Protein AF-A0A1I0Q3K6-F1 (afdb_monomer)

Nearest PDB structures (foldseek):
  5sv0-assembly2_J  TM=1.753E-01  e=8.551E+00  Escherichia coli DH1

Radius of gyration: 21.64 Å; Cα contacts (8 Å, |Δi|>4): 198; chains: 1; bounding box: 42×72×74 Å

Secondary structure (DSSP, 8-state):
---------THHHHHHHHHHHHHTT-----S--------HHHHHHHHHHHHHHT----TTS-HHHHHHHHHHHHHHHHT------HHHHHTTTS-HHHHHHHHHHTTSS-HHHHHHHHHHHHHHHHH-HHHHHHHHHHHHHHTT--HHHHHHHHHHHHHHHHHHHH-GGGS--GGG--TTS-TTS--HHHHHHHHHHHHHHHHHHH-TT--HHHHHHHHHHHHHHHHHHHHHHSGGGSS--

Sequence (241 aa):
MKITTHIRPPYVAYVLILLIAIASCKETIETTNVNTFDHEAFNLFKQKLDQIQAIQFNEDTSPLDKQKQLLFQINNQFGTDLTFDDRVFELAGSNPDKIFEVALNNKWMSQSDIEETQLFILEAESFGFEEAINSFEQRALSQNLPLSEFNKRNAFSNIMRSLHFANPDLYPSSTTQDITSDISSTNSWWRCALAVTALTAATASMVSCATVAACIFAIALFHNATLGVAEQCGKDESKTA

Solvent-accessible surface area (backbone atoms only — not comparable to full-atom values): 14011 Å² total; per-residue (Å²): 139,84,84,81,81,79,78,74,67,70,64,61,56,55,54,49,50,50,51,49,58,61,51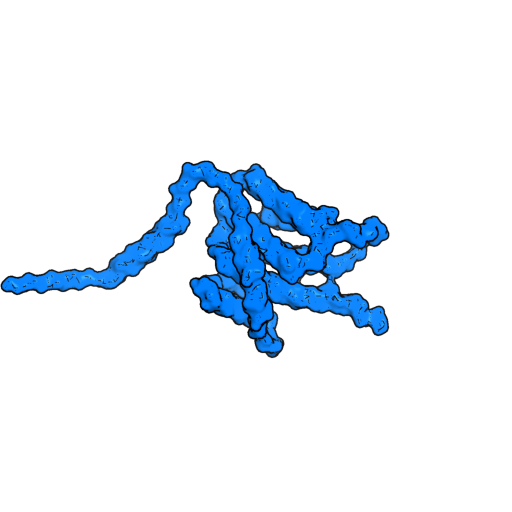,71,75,58,80,82,66,90,54,90,74,75,77,71,84,65,56,63,34,30,52,51,37,68,76,40,43,71,65,61,68,65,63,80,71,68,85,91,52,52,75,61,54,49,52,51,49,51,49,52,49,46,21,67,75,69,75,47,88,82,81,78,63,69,69,62,57,66,44,71,85,45,56,38,70,59,40,50,52,53,22,44,77,69,64,33,32,55,73,68,53,52,51,54,50,52,50,38,50,55,32,21,64,68,66,8,48,69,55,16,52,52,51,49,52,52,51,57,56,73,64,70,54,58,69,58,58,41,44,17,53,34,43,31,50,27,34,51,56,39,46,40,72,78,37,53,78,64,47,58,58,49,91,75,58,75,92,79,70,64,94,80,65,80,56,55,59,56,60,49,40,45,24,55,49,40,50,42,48,33,51,18,40,61,44,57,75,55,53,58,63,53,45,40,47,53,36,54,51,49,51,55,49,47,53,59,45,48,57,60,51,61,52,74,76,74,79,78,124

Organism: NCBI:txid1267423

Structure (mmCIF, N/CA/C/O backbone):
data_AF-A0A1I0Q3K6-F1
#
_entry.id   AF-A0A1I0Q3K6-F1
#
loop_
_atom_site.group_PDB
_atom_site.id
_atom_site.type_symbol
_atom_site.label_atom_id
_atom_site.label_alt_id
_atom_site.label_comp_id
_atom_site.label_asym_id
_atom_site.label_entity_id
_atom_site.label_seq_id
_atom_site.pdbx_PDB_ins_code
_atom_site.Cartn_x
_atom_site.Cartn_y
_atom_site.Cartn_z
_atom_site.occupancy
_atom_site.B_iso_or_equiv
_atom_site.auth_seq_id
_atom_site.auth_comp_id
_atom_site.auth_asym_id
_atom_site.auth_atom_id
_atom_site.pdbx_PDB_model_num
ATOM 1 N N . MET A 1 1 ? -21.603 -49.203 44.515 1.00 41.41 1 MET A N 1
ATOM 2 C CA . MET A 1 1 ? -21.296 -47.767 44.344 1.00 41.41 1 MET A CA 1
ATOM 3 C C . MET A 1 1 ? -20.902 -47.563 42.884 1.00 41.41 1 MET A C 1
ATOM 5 O O . MET A 1 1 ? -19.833 -48.007 42.494 1.00 41.41 1 MET A O 1
ATOM 9 N N . LYS A 1 2 ? -21.818 -47.075 42.035 1.00 40.94 2 LYS A N 1
ATOM 10 C CA . LYS A 1 2 ? -21.575 -46.873 40.594 1.00 40.94 2 LYS A CA 1
ATOM 11 C C . LYS A 1 2 ? -21.239 -45.401 40.376 1.00 40.94 2 LYS A C 1
ATOM 13 O O . LYS A 1 2 ? -22.107 -44.555 40.546 1.00 40.94 2 LYS A O 1
ATOM 18 N N . ILE A 1 3 ? -19.987 -45.115 40.039 1.00 50.28 3 ILE A N 1
ATOM 19 C CA . ILE A 1 3 ? -19.554 -43.787 39.601 1.00 50.28 3 ILE A CA 1
ATOM 20 C C . ILE A 1 3 ? -19.882 -43.711 38.109 1.00 50.28 3 ILE A C 1
ATOM 22 O O . ILE A 1 3 ? -19.223 -44.347 37.293 1.00 50.28 3 ILE A O 1
ATOM 26 N N . THR A 1 4 ? -20.949 -43.001 37.752 1.00 45.12 4 THR A N 1
ATOM 27 C CA . THR A 1 4 ? -21.267 -42.693 36.355 1.00 45.12 4 THR A CA 1
ATOM 28 C C . THR A 1 4 ? -20.429 -41.500 35.919 1.00 45.12 4 THR A C 1
ATOM 30 O O . THR A 1 4 ? -20.713 -40.360 36.281 1.00 45.12 4 THR A O 1
ATOM 33 N N . THR A 1 5 ? -19.376 -41.759 35.152 1.00 50.50 5 THR A N 1
ATOM 34 C CA . THR A 1 5 ? -18.602 -40.734 34.454 1.00 50.50 5 THR A CA 1
ATOM 35 C C . THR A 1 5 ? -19.407 -40.227 33.258 1.00 50.50 5 THR A C 1
ATOM 37 O O . THR A 1 5 ? -19.479 -40.863 32.209 1.00 50.50 5 THR A O 1
ATOM 40 N N . HIS A 1 6 ? -20.043 -39.064 33.411 1.00 50.84 6 HIS A N 1
ATOM 41 C CA . HIS A 1 6 ? -20.596 -38.320 32.281 1.00 50.84 6 HIS A CA 1
ATOM 42 C C . HIS A 1 6 ? -19.449 -37.682 31.493 1.00 50.84 6 HIS A C 1
ATOM 44 O O . HIS A 1 6 ? -18.963 -36.602 31.826 1.00 50.84 6 HIS A O 1
ATOM 50 N N . ILE A 1 7 ? -19.009 -38.374 30.444 1.00 51.25 7 ILE A N 1
ATOM 51 C CA . ILE A 1 7 ? -18.111 -37.826 29.429 1.00 51.25 7 ILE A CA 1
ATOM 52 C C . ILE A 1 7 ? -18.896 -36.738 28.689 1.00 51.25 7 ILE A C 1
ATOM 54 O O . ILE A 1 7 ? -19.821 -37.030 27.931 1.00 51.25 7 ILE A O 1
ATOM 58 N N . ARG A 1 8 ? -18.577 -35.468 28.965 1.00 54.62 8 ARG A N 1
ATOM 59 C CA . ARG A 1 8 ? -19.130 -34.334 28.215 1.00 54.62 8 ARG A CA 1
ATOM 60 C C . ARG A 1 8 ? -18.617 -34.409 26.770 1.00 54.62 8 ARG A C 1
ATOM 62 O O . ARG A 1 8 ? -17.421 -34.629 26.582 1.00 54.62 8 ARG A O 1
ATOM 69 N N . PRO A 1 9 ? -19.478 -34.234 25.755 1.00 52.53 9 PRO A N 1
ATOM 70 C CA . PRO A 1 9 ? -19.048 -34.308 24.368 1.00 52.53 9 PRO A CA 1
ATOM 71 C C . PRO A 1 9 ? -18.062 -33.165 24.045 1.00 52.53 9 PRO A C 1
ATOM 73 O O . PRO A 1 9 ? -18.314 -32.019 24.432 1.00 52.53 9 PRO A O 1
ATOM 76 N N . PRO A 1 10 ? -16.959 -33.444 23.323 1.00 54.12 10 PRO A N 1
ATOM 77 C CA . PRO A 1 10 ? -15.868 -32.489 23.082 1.00 54.12 10 PRO A CA 1
ATOM 78 C C . PRO A 1 10 ? -16.304 -31.245 22.292 1.00 54.12 10 PRO A C 1
ATOM 80 O O . PRO A 1 10 ? -15.659 -30.204 22.365 1.00 54.12 10 PRO A O 1
ATOM 83 N N . TYR A 1 11 ? -17.435 -31.313 21.588 1.00 52.28 11 TYR A N 1
ATOM 84 C CA . TYR A 1 11 ? -17.977 -30.216 20.783 1.00 52.28 11 TYR A CA 1
ATOM 85 C C . TYR A 1 11 ? -18.330 -28.968 21.604 1.00 52.28 11 TYR A C 1
ATOM 87 O O . TYR A 1 11 ? -18.217 -27.856 21.099 1.00 52.28 11 TYR A O 1
ATOM 95 N N . VAL A 1 12 ? -18.693 -29.125 22.884 1.00 54.75 12 VAL A N 1
ATOM 96 C CA . VAL A 1 12 ? -19.031 -27.981 23.751 1.00 54.75 12 VAL A CA 1
ATOM 97 C C . VAL A 1 12 ? -17.797 -27.118 24.035 1.00 54.75 12 VAL A C 1
ATOM 99 O O . VAL A 1 12 ? -17.915 -25.899 24.095 1.00 54.75 12 VAL A O 1
ATOM 102 N N . ALA A 1 13 ? -16.611 -27.726 24.146 1.00 58.25 13 ALA A N 1
ATOM 103 C CA . ALA A 1 13 ? -15.360 -26.996 24.344 1.00 58.25 13 ALA A CA 1
ATOM 104 C C . ALA A 1 13 ? -14.946 -26.226 23.080 1.00 58.25 13 ALA A C 1
ATOM 106 O O . ALA A 1 13 ? -14.563 -25.066 23.181 1.00 58.25 13 ALA A O 1
ATOM 107 N N . TYR A 1 14 ? -15.101 -26.825 21.894 1.00 58.00 14 TYR A N 1
ATOM 108 C CA . TYR A 1 14 ? -14.815 -26.146 20.625 1.00 58.00 14 TYR A CA 1
ATOM 109 C C . TYR A 1 14 ? -15.743 -24.954 20.373 1.00 58.00 14 TYR A C 1
ATOM 111 O O . TYR A 1 14 ? -15.271 -23.900 19.963 1.00 58.00 14 TYR A O 1
ATOM 119 N N . VAL A 1 15 ? -17.039 -25.079 20.678 1.00 61.66 15 VAL A N 1
ATOM 120 C CA . VAL A 1 15 ? -17.993 -23.964 20.544 1.00 61.66 15 VAL A CA 1
ATOM 121 C C . VAL A 1 15 ? -17.679 -22.838 21.536 1.00 61.66 15 VAL A C 1
ATOM 123 O O . VAL A 1 15 ? -17.763 -21.672 21.168 1.00 61.66 15 VAL A O 1
ATOM 126 N N . LEU A 1 16 ? -17.258 -23.156 22.765 1.00 56.44 16 LEU A N 1
ATOM 127 C CA . LEU A 1 16 ? -16.843 -22.150 23.751 1.00 56.44 16 LEU A CA 1
ATOM 128 C C . LEU A 1 16 ? -15.536 -21.446 23.365 1.00 56.44 16 LEU A C 1
ATOM 130 O O . LEU A 1 16 ? -15.454 -20.233 23.505 1.00 56.44 16 LEU A O 1
ATOM 134 N N . ILE A 1 17 ? -14.544 -22.171 22.840 1.00 60.38 17 ILE A N 1
ATOM 135 C CA . ILE A 1 17 ? -13.292 -21.580 22.338 1.00 60.38 17 ILE A CA 1
ATOM 136 C C . ILE A 1 17 ? -13.574 -20.688 21.125 1.00 60.38 17 ILE A C 1
ATOM 138 O O . ILE A 1 17 ? -13.041 -19.586 21.054 1.00 60.38 17 ILE A O 1
ATOM 142 N N . LEU A 1 18 ? -14.461 -21.111 20.218 1.00 54.00 18 LEU A N 1
ATOM 143 C CA . LEU A 1 18 ? -14.888 -20.302 19.077 1.00 54.00 18 LEU A CA 1
ATOM 144 C C . LEU A 1 18 ? -15.616 -19.029 19.543 1.00 54.00 18 LEU A C 1
ATOM 146 O O . LEU A 1 18 ? -15.314 -17.944 19.067 1.00 54.00 18 LEU A O 1
ATOM 150 N N . LEU A 1 19 ? -16.522 -19.130 20.522 1.00 50.84 19 LEU A N 1
ATOM 151 C CA . LEU A 1 19 ? -17.224 -17.970 21.084 1.00 50.84 19 LEU A CA 1
ATOM 152 C C . LEU A 1 19 ? -16.286 -17.015 21.836 1.00 50.84 19 LEU A C 1
ATOM 154 O O . LEU A 1 19 ? -16.464 -15.806 21.726 1.00 50.84 19 LEU A O 1
ATOM 158 N N . ILE A 1 20 ? -15.276 -17.525 22.549 1.00 58.00 20 ILE A N 1
ATOM 159 C CA . ILE A 1 20 ? -14.243 -16.703 23.202 1.00 58.00 20 ILE A CA 1
ATOM 160 C C . ILE A 1 20 ? -13.339 -16.042 22.153 1.00 58.00 20 ILE A C 1
ATOM 162 O O . ILE A 1 20 ? -13.030 -14.864 22.291 1.00 58.00 20 ILE A O 1
ATOM 166 N N . ALA A 1 21 ? -12.977 -16.742 21.074 1.00 49.09 21 ALA A N 1
ATOM 167 C CA . ALA A 1 21 ? -12.184 -16.182 19.979 1.00 49.09 21 ALA A CA 1
ATOM 168 C C . ALA A 1 21 ? -12.940 -15.077 19.216 1.00 49.09 21 ALA A C 1
ATOM 170 O O . ALA A 1 21 ? -12.351 -14.052 18.890 1.00 49.09 21 ALA A O 1
ATOM 171 N N . ILE A 1 22 ? -14.254 -15.230 19.000 1.00 47.59 22 ILE A N 1
ATOM 172 C CA . ILE A 1 22 ? -15.090 -14.201 18.356 1.00 47.59 22 ILE A CA 1
ATOM 173 C C . ILE A 1 22 ? -15.380 -13.034 19.324 1.00 47.59 22 ILE A C 1
ATOM 175 O O . ILE A 1 22 ? -15.471 -11.884 18.896 1.00 47.59 22 ILE A O 1
ATOM 179 N N . ALA A 1 23 ? -15.495 -13.295 20.634 1.00 49.00 23 ALA A N 1
ATOM 180 C CA . ALA A 1 23 ? -15.674 -12.256 21.653 1.00 49.00 23 ALA A CA 1
ATOM 181 C C . ALA A 1 23 ? -14.386 -11.462 21.940 1.00 49.00 23 ALA A C 1
ATOM 183 O O . ALA A 1 23 ? -14.468 -10.280 22.265 1.00 49.00 23 ALA A O 1
ATOM 184 N N . SER A 1 24 ? -13.206 -12.067 21.765 1.00 39.56 24 SER A N 1
ATOM 185 C CA . SER A 1 24 ? -11.909 -11.405 21.965 1.00 39.56 24 SER A CA 1
ATOM 186 C C . SER A 1 24 ? -11.536 -10.420 20.847 1.00 39.56 24 SER A C 1
ATOM 188 O O . SER A 1 24 ? -10.565 -9.688 20.998 1.00 39.56 24 SER A O 1
ATOM 190 N N . CYS A 1 25 ? -12.309 -10.355 19.757 1.00 47.59 25 CYS A N 1
ATOM 191 C CA . CYS A 1 25 ? -12.207 -9.296 18.743 1.00 47.59 25 CYS A CA 1
ATOM 192 C C . CYS A 1 25 ? -13.185 -8.133 18.985 1.00 47.59 25 CYS A C 1
ATOM 194 O O . CYS A 1 25 ? -13.316 -7.255 18.134 1.00 47.59 25 CYS A O 1
ATOM 196 N N . LYS A 1 26 ? -13.896 -8.115 20.119 1.00 42.53 26 LYS A N 1
ATOM 197 C CA . LYS A 1 26 ? -14.854 -7.060 20.459 1.00 42.53 26 LYS A CA 1
ATOM 198 C C . LYS A 1 26 ? -14.434 -6.334 21.735 1.00 42.53 26 LYS A C 1
ATOM 200 O O . LYS A 1 26 ? -15.159 -6.318 22.725 1.00 42.53 26 LYS A O 1
ATOM 205 N N . GLU A 1 27 ? -13.265 -5.703 21.711 1.00 45.38 27 GLU A N 1
ATOM 206 C CA . GLU A 1 27 ? -12.961 -4.650 22.681 1.00 45.38 27 GLU A CA 1
ATOM 207 C C . GLU A 1 27 ? -13.818 -3.417 22.364 1.00 45.38 27 GLU A C 1
ATOM 209 O O . GLU A 1 27 ? -13.424 -2.498 21.653 1.00 45.38 27 GLU A O 1
ATOM 214 N N . THR A 1 28 ? -15.040 -3.396 22.897 1.00 49.25 28 THR A N 1
ATOM 215 C CA . THR A 1 28 ? -15.732 -2.141 23.204 1.00 49.25 28 THR A CA 1
ATOM 216 C C . THR A 1 28 ? -15.070 -1.537 24.434 1.00 49.25 28 THR A C 1
ATOM 218 O O . THR A 1 28 ? -15.527 -1.737 25.558 1.00 49.25 28 THR A O 1
ATOM 221 N N . ILE A 1 29 ? -13.974 -0.816 24.216 1.00 44.06 29 ILE A N 1
ATOM 222 C CA . ILE A 1 29 ? -13.510 0.201 25.150 1.00 44.06 29 ILE A CA 1
ATOM 223 C C . ILE A 1 29 ? -13.950 1.532 24.540 1.00 44.06 29 ILE A C 1
ATOM 225 O O . ILE A 1 29 ? -13.330 2.041 23.611 1.00 44.06 29 ILE A O 1
ATOM 229 N N . GLU A 1 30 ? -15.056 2.083 25.046 1.00 44.19 30 GLU A N 1
ATOM 230 C CA . GLU A 1 30 ? -15.388 3.505 24.896 1.00 44.19 30 GLU A CA 1
ATOM 231 C C . GLU A 1 30 ? -14.421 4.334 25.758 1.00 44.19 30 GLU A C 1
ATOM 233 O O . GLU A 1 30 ? -14.795 5.036 26.693 1.00 44.19 30 GLU A O 1
ATOM 238 N N . THR A 1 31 ? -13.128 4.225 25.481 1.00 46.50 31 THR A N 1
ATOM 239 C CA . THR A 1 31 ? -12.228 5.352 25.657 1.00 46.50 31 THR A CA 1
ATOM 240 C C . THR A 1 31 ? -12.469 6.242 24.454 1.00 46.50 31 THR A C 1
ATOM 242 O O . THR A 1 31 ? -12.765 5.752 23.365 1.00 46.50 31 THR A O 1
ATOM 245 N N . THR A 1 32 ? -12.368 7.555 24.619 1.00 48.31 32 THR A N 1
ATOM 246 C CA . THR A 1 32 ? -12.079 8.462 23.509 1.00 48.31 32 THR A CA 1
ATOM 247 C C . THR A 1 32 ? -10.830 7.908 22.823 1.00 48.31 32 THR A C 1
ATOM 249 O O . THR A 1 32 ? -9.714 8.190 23.250 1.00 48.31 32 THR A O 1
ATOM 252 N N . ASN A 1 33 ? -11.012 7.003 21.858 1.00 55.03 33 ASN A N 1
ATOM 253 C CA . ASN A 1 33 ? -9.939 6.395 21.095 1.00 55.03 33 ASN A CA 1
ATOM 254 C C . ASN A 1 33 ? -9.423 7.528 20.234 1.00 55.03 33 ASN A C 1
ATOM 256 O O . ASN A 1 33 ? -9.959 7.827 19.169 1.00 55.03 33 ASN A O 1
ATOM 260 N N . VAL A 1 34 ? -8.436 8.238 20.772 1.00 76.31 34 VAL A N 1
ATOM 261 C CA . VAL A 1 34 ? -7.613 9.121 19.975 1.00 76.31 34 VAL A CA 1
ATOM 262 C C . VAL A 1 34 ? -6.891 8.176 19.039 1.00 76.31 34 VAL A C 1
ATOM 264 O O . VAL A 1 34 ? -5.958 7.487 19.438 1.00 76.31 34 VAL A O 1
ATOM 267 N N . ASN A 1 35 ? -7.421 8.064 17.828 1.00 86.00 35 ASN A N 1
ATOM 268 C CA . ASN A 1 35 ? -6.773 7.337 16.761 1.00 86.00 35 ASN A CA 1
ATOM 269 C C . ASN A 1 35 ? -5.333 7.858 16.653 1.00 86.00 35 ASN A C 1
ATOM 271 O O . ASN A 1 35 ? -5.112 9.067 16.621 1.00 86.00 35 ASN A O 1
ATOM 275 N N . THR A 1 36 ? -4.358 6.957 16.631 1.00 91.75 36 THR A N 1
ATOM 276 C CA . THR A 1 36 ? -2.945 7.290 16.438 1.00 91.75 36 THR A CA 1
ATOM 277 C C . THR A 1 36 ? -2.372 6.361 15.394 1.00 91.75 36 THR A C 1
ATOM 279 O O . THR A 1 36 ? -2.664 5.166 15.411 1.00 91.75 36 THR A O 1
ATOM 282 N N . PHE A 1 37 ? -1.550 6.898 14.498 1.00 91.69 37 PHE A N 1
ATOM 283 C CA . PHE A 1 37 ? -0.817 6.062 13.560 1.00 91.69 37 PHE A CA 1
ATOM 284 C C . PHE A 1 37 ? 0.190 5.202 14.320 1.00 91.69 37 PHE A C 1
ATOM 286 O O . PHE A 1 37 ? 0.957 5.702 15.143 1.00 91.69 37 PHE A O 1
ATOM 293 N N . ASP A 1 38 ? 0.150 3.904 14.048 1.00 89.56 38 ASP A N 1
ATOM 294 C CA . ASP A 1 38 ? 1.065 2.917 14.604 1.00 89.56 38 ASP A CA 1
ATOM 295 C C . ASP A 1 38 ? 1.907 2.352 13.466 1.00 89.56 38 ASP A C 1
ATOM 297 O O . ASP A 1 38 ? 1.383 1.729 12.541 1.00 89.56 38 ASP A O 1
ATOM 301 N N . HIS A 1 39 ? 3.215 2.584 13.541 1.00 90.44 39 HIS A N 1
ATOM 302 C CA . HIS A 1 39 ? 4.186 2.172 12.534 1.00 90.44 39 HIS A CA 1
ATOM 303 C C . HIS A 1 39 ? 4.913 0.867 12.886 1.00 90.44 39 HIS A C 1
ATOM 305 O O . HIS A 1 39 ? 5.982 0.591 12.337 1.00 90.44 39 HIS A O 1
ATOM 311 N N . GLU A 1 40 ? 4.384 0.053 13.806 1.00 88.69 40 GLU A N 1
ATOM 312 C CA . GLU A 1 40 ? 4.966 -1.249 14.147 1.00 88.69 40 GLU A CA 1
ATOM 313 C C . GLU A 1 40 ? 5.148 -2.137 12.907 1.00 88.69 40 GLU A C 1
ATOM 315 O O . GLU A 1 40 ? 6.207 -2.743 12.737 1.00 88.69 40 GLU A O 1
ATOM 320 N N . ALA A 1 41 ? 4.172 -2.161 11.993 1.00 83.69 41 ALA A N 1
ATOM 321 C CA . ALA A 1 41 ? 4.271 -2.961 10.776 1.00 83.69 41 ALA A CA 1
ATOM 322 C C . ALA A 1 41 ? 5.400 -2.498 9.846 1.00 83.69 41 ALA A C 1
ATOM 324 O O . ALA A 1 41 ? 6.175 -3.330 9.371 1.00 83.69 41 ALA A O 1
ATOM 325 N N . PHE A 1 42 ? 5.546 -1.188 9.641 1.00 87.56 42 PHE A N 1
ATOM 326 C CA . PHE A 1 42 ? 6.683 -0.614 8.921 1.00 87.56 42 PHE A CA 1
ATOM 327 C C . PHE A 1 42 ? 8.020 -0.959 9.594 1.00 87.56 42 PHE A C 1
ATOM 329 O O . PHE A 1 42 ? 8.965 -1.397 8.936 1.00 87.56 42 PHE A O 1
ATOM 336 N N . ASN A 1 43 ? 8.104 -0.814 10.918 1.00 88.69 43 ASN A N 1
ATOM 337 C CA . ASN A 1 43 ? 9.323 -1.112 11.668 1.00 88.69 43 ASN A CA 1
ATOM 338 C C . ASN A 1 43 ? 9.701 -2.595 11.588 1.00 88.69 43 ASN A C 1
ATOM 340 O O . ASN A 1 43 ? 10.878 -2.920 11.414 1.00 88.69 43 ASN A O 1
ATOM 344 N N . LEU A 1 44 ? 8.723 -3.498 11.681 1.00 84.19 44 LEU A N 1
ATOM 345 C CA . LEU A 1 44 ? 8.972 -4.927 11.548 1.00 84.19 44 LEU A CA 1
ATOM 346 C C . LEU A 1 44 ? 9.365 -5.287 10.114 1.00 84.19 44 LEU A C 1
ATOM 348 O O . LEU A 1 44 ? 10.303 -6.060 9.927 1.00 84.19 44 LEU A O 1
ATOM 352 N N . PHE A 1 45 ? 8.726 -4.688 9.107 1.00 83.06 45 PHE A N 1
ATOM 353 C CA . PHE A 1 45 ? 9.146 -4.841 7.716 1.00 83.06 45 PHE A CA 1
ATOM 354 C C . PHE A 1 45 ? 10.607 -4.428 7.523 1.00 83.06 45 PHE A C 1
ATOM 356 O O . PHE A 1 45 ? 11.398 -5.213 7.008 1.00 83.06 45 PHE A O 1
ATOM 363 N N . LYS A 1 46 ? 11.002 -3.252 8.021 1.00 87.25 46 LYS A N 1
ATOM 364 C CA . LYS A 1 46 ? 12.387 -2.771 7.958 1.00 87.25 46 LYS A CA 1
ATOM 365 C C . LYS A 1 46 ? 13.384 -3.758 8.575 1.00 87.25 46 LYS A C 1
ATOM 367 O O . LYS A 1 46 ? 14.467 -3.946 8.035 1.00 87.25 46 LYS A O 1
ATOM 372 N N . GLN A 1 47 ? 13.022 -4.421 9.675 1.00 88.75 47 GLN A N 1
ATOM 373 C CA . GLN A 1 47 ? 13.858 -5.453 10.309 1.00 88.75 47 GLN A CA 1
ATOM 374 C C . GLN A 1 47 ? 13.909 -6.775 9.527 1.00 88.75 47 GLN A C 1
ATOM 376 O O . GLN A 1 47 ? 14.825 -7.573 9.725 1.00 88.75 47 GLN A O 1
ATOM 381 N N . LYS A 1 48 ? 12.898 -7.050 8.698 1.00 82.56 48 LYS A N 1
ATOM 382 C CA . LYS A 1 48 ? 12.718 -8.317 7.975 1.00 82.56 48 LYS A CA 1
ATOM 383 C C . LYS A 1 48 ? 12.977 -8.206 6.474 1.00 82.56 48 LYS A C 1
ATOM 385 O O . LYS A 1 48 ? 12.892 -9.228 5.798 1.00 82.56 48 LYS A O 1
ATOM 390 N N . LEU A 1 49 ? 13.322 -7.020 5.970 1.00 83.06 49 LEU A N 1
ATOM 391 C CA . LEU A 1 49 ? 13.502 -6.747 4.545 1.00 83.06 49 LEU A CA 1
ATOM 392 C C . LEU A 1 49 ? 14.452 -7.752 3.881 1.00 83.06 49 LEU A C 1
ATOM 394 O O . LEU A 1 49 ? 14.070 -8.370 2.894 1.00 83.06 49 LEU A O 1
ATOM 398 N N . ASP A 1 50 ? 15.615 -8.010 4.481 1.00 83.00 50 ASP A N 1
ATOM 399 C CA . ASP A 1 50 ? 16.598 -8.962 3.943 1.00 83.00 50 ASP A CA 1
ATOM 400 C C . ASP A 1 50 ? 16.028 -10.385 3.804 1.00 83.00 50 ASP A C 1
ATOM 402 O O . ASP A 1 50 ? 16.342 -11.107 2.862 1.00 83.00 50 ASP A O 1
ATOM 406 N N . GLN A 1 51 ? 15.157 -10.799 4.732 1.00 81.44 51 GLN A N 1
ATOM 407 C CA . GLN A 1 51 ? 14.520 -12.122 4.699 1.00 81.44 51 GLN A CA 1
ATOM 408 C C . GLN A 1 51 ? 13.480 -12.203 3.581 1.00 81.44 51 GLN A C 1
ATOM 410 O O . GLN A 1 51 ? 13.364 -13.236 2.931 1.00 81.44 51 GLN A O 1
ATOM 415 N N . ILE A 1 52 ? 12.750 -11.109 3.351 1.00 74.88 52 ILE A N 1
ATOM 416 C CA . ILE A 1 52 ? 11.764 -10.992 2.273 1.00 74.88 52 ILE A CA 1
ATOM 417 C C . ILE A 1 52 ? 12.471 -10.960 0.911 1.00 74.88 52 ILE A C 1
ATOM 419 O O . ILE A 1 52 ? 12.019 -11.609 -0.024 1.00 74.88 52 ILE A O 1
ATOM 423 N N . GLN A 1 53 ? 13.601 -10.259 0.800 1.00 76.50 53 GLN A N 1
ATOM 424 C CA . GLN A 1 53 ? 14.400 -10.185 -0.429 1.00 76.50 53 GLN A CA 1
ATOM 425 C C . GLN A 1 53 ? 15.134 -11.492 -0.750 1.00 76.50 53 GLN A C 1
ATOM 427 O O . GLN A 1 53 ? 15.421 -11.770 -1.912 1.00 76.50 53 GLN A O 1
ATOM 432 N N . ALA A 1 54 ? 15.411 -12.322 0.257 1.00 79.62 54 ALA A N 1
ATOM 433 C CA . ALA A 1 54 ? 15.998 -13.644 0.064 1.00 79.62 54 ALA A CA 1
ATOM 434 C C . ALA A 1 54 ? 15.014 -14.676 -0.523 1.00 79.62 54 ALA A C 1
ATOM 436 O O . ALA A 1 54 ? 15.428 -15.791 -0.853 1.00 79.62 54 ALA A O 1
ATOM 437 N N . ILE A 1 55 ? 13.726 -14.333 -0.654 1.00 75.00 55 ILE A N 1
ATOM 438 C CA . ILE A 1 55 ? 12.722 -15.204 -1.264 1.00 75.00 55 ILE A CA 1
ATOM 439 C C . ILE A 1 55 ? 13.031 -15.358 -2.753 1.00 75.00 55 ILE A C 1
ATOM 441 O O . ILE A 1 55 ? 12.887 -14.431 -3.546 1.00 75.00 55 ILE A O 1
ATOM 445 N N . GLN A 1 56 ? 13.448 -16.564 -3.135 1.00 75.44 56 GLN A N 1
ATOM 446 C CA . GLN A 1 56 ? 13.689 -16.912 -4.528 1.00 75.44 56 GLN A CA 1
ATOM 447 C C . GLN A 1 56 ? 12.430 -17.497 -5.160 1.00 75.44 56 GLN A C 1
ATOM 449 O O . GLN A 1 56 ? 11.785 -18.386 -4.598 1.00 75.44 56 GLN A O 1
ATOM 454 N N . PHE A 1 57 ? 12.121 -17.025 -6.363 1.00 74.88 57 PHE A N 1
ATOM 455 C CA . PHE A 1 57 ? 11.058 -17.565 -7.199 1.00 74.88 57 PHE A CA 1
ATOM 456 C C . PHE A 1 57 ? 11.663 -18.361 -8.348 1.00 74.88 57 PHE A C 1
ATOM 458 O O . PHE A 1 57 ? 12.700 -17.984 -8.891 1.00 74.88 57 PHE A O 1
ATOM 465 N N . ASN A 1 58 ? 10.990 -19.432 -8.764 1.00 76.75 58 ASN A N 1
ATOM 466 C CA . ASN A 1 58 ? 11.350 -20.099 -10.010 1.00 76.75 58 ASN A CA 1
ATOM 467 C C . ASN A 1 58 ? 11.040 -19.154 -11.190 1.00 76.75 58 ASN A C 1
ATOM 469 O O . ASN A 1 58 ? 9.926 -18.627 -11.282 1.00 76.75 58 ASN A O 1
ATOM 473 N N . GLU A 1 59 ? 12.020 -18.930 -12.069 1.00 73.94 59 GLU A N 1
ATOM 474 C CA . GLU A 1 59 ? 11.920 -18.009 -13.208 1.00 73.94 59 GLU A CA 1
ATOM 475 C C . GLU A 1 59 ? 10.737 -18.339 -14.128 1.00 73.94 59 GLU A C 1
ATOM 477 O O . GLU A 1 59 ? 10.039 -17.413 -14.545 1.00 73.94 59 GLU A O 1
ATOM 482 N N . ASP A 1 60 ? 10.438 -19.630 -14.312 1.00 80.44 60 ASP A N 1
ATOM 483 C CA . ASP A 1 60 ? 9.363 -20.146 -15.176 1.00 80.44 60 ASP A CA 1
ATOM 484 C C . ASP A 1 60 ? 7.948 -19.957 -14.594 1.00 80.44 60 ASP A C 1
ATOM 486 O O . ASP A 1 60 ? 6.943 -20.295 -15.222 1.00 80.44 60 ASP A O 1
ATOM 490 N N . THR A 1 61 ? 7.846 -19.435 -13.371 1.00 78.88 61 THR A N 1
ATOM 491 C CA . THR A 1 61 ? 6.569 -19.248 -12.674 1.00 78.88 61 THR A CA 1
ATOM 492 C C . THR A 1 61 ? 5.843 -18.017 -13.214 1.00 78.88 61 THR A C 1
ATOM 494 O O . THR A 1 61 ? 6.445 -16.950 -13.368 1.00 78.88 61 THR A O 1
ATOM 497 N N . SER A 1 62 ? 4.533 -18.129 -13.456 1.00 79.31 62 SER A N 1
ATOM 498 C CA . SER A 1 62 ? 3.732 -16.977 -13.881 1.00 79.31 62 SER A CA 1
ATOM 499 C C . SER A 1 62 ? 3.759 -15.859 -12.817 1.00 79.31 62 SER A C 1
ATOM 501 O O . SER A 1 62 ? 3.912 -16.154 -11.629 1.00 79.31 62 SER A O 1
ATOM 503 N N . PRO A 1 63 ? 3.600 -14.571 -13.183 1.00 73.31 63 PRO A N 1
ATOM 504 C CA . PRO A 1 63 ? 3.574 -13.477 -12.204 1.00 73.31 63 PRO A CA 1
ATOM 505 C C . PRO A 1 63 ? 2.541 -13.679 -11.084 1.00 73.31 63 PRO A C 1
ATOM 507 O O . PRO A 1 63 ? 2.838 -13.425 -9.918 1.00 73.31 63 PRO A O 1
ATOM 510 N N . LEU A 1 64 ? 1.363 -14.206 -11.431 1.00 76.12 64 LEU A N 1
ATOM 511 C CA . LEU A 1 64 ? 0.306 -14.559 -10.482 1.00 76.12 64 LEU A CA 1
ATOM 512 C C . LEU A 1 64 ? 0.765 -15.653 -9.510 1.00 76.12 64 LEU A C 1
ATOM 514 O O . LEU A 1 64 ? 0.597 -15.530 -8.297 1.00 76.12 64 LEU A O 1
ATOM 518 N N . ASP A 1 65 ? 1.387 -16.711 -10.027 1.00 81.69 65 ASP A N 1
ATOM 519 C CA . ASP A 1 65 ? 1.873 -17.815 -9.202 1.00 81.69 65 ASP A CA 1
ATOM 520 C C . ASP A 1 65 ? 3.036 -17.381 -8.296 1.00 81.69 65 ASP A C 1
ATOM 522 O O . ASP A 1 65 ? 3.120 -17.849 -7.162 1.00 81.69 65 ASP A O 1
ATOM 526 N N . LYS A 1 66 ? 3.889 -16.436 -8.727 1.00 78.56 66 LYS A N 1
ATOM 527 C CA . LYS A 1 66 ? 4.928 -15.831 -7.869 1.00 78.56 66 LYS A CA 1
ATOM 528 C C . LYS A 1 66 ? 4.298 -15.092 -6.686 1.00 78.56 66 LYS A C 1
ATOM 530 O O . LYS A 1 66 ? 4.716 -15.285 -5.546 1.00 78.56 66 LYS A O 1
ATOM 535 N N . GLN A 1 67 ? 3.242 -14.315 -6.927 1.00 75.75 67 GLN A N 1
ATOM 536 C CA . GLN A 1 67 ? 2.509 -13.610 -5.868 1.00 75.75 67 GLN A CA 1
ATOM 537 C C . GLN A 1 67 ? 1.826 -14.586 -4.891 1.00 75.75 67 GLN A C 1
ATOM 539 O O . GLN A 1 67 ? 1.897 -14.397 -3.675 1.00 75.75 67 GLN A O 1
ATOM 544 N N . LYS A 1 68 ? 1.246 -15.686 -5.393 1.00 81.62 68 LYS A N 1
ATOM 545 C CA . LYS A 1 68 ? 0.668 -16.756 -4.558 1.00 81.62 68 LYS A CA 1
ATOM 546 C C . LYS A 1 68 ? 1.728 -17.524 -3.757 1.00 81.62 68 LYS A C 1
ATOM 548 O O . LYS A 1 68 ? 1.503 -17.836 -2.589 1.00 81.62 68 LYS A O 1
ATOM 553 N N . GLN A 1 69 ? 2.893 -17.802 -4.342 1.00 82.88 69 GLN A N 1
ATOM 554 C CA . GLN A 1 69 ? 4.020 -18.418 -3.631 1.00 82.88 69 GLN A CA 1
ATOM 555 C C . GLN A 1 69 ? 4.546 -17.508 -2.520 1.00 82.88 69 GLN A C 1
ATOM 557 O O . GLN A 1 69 ? 4.809 -17.987 -1.418 1.00 82.88 69 GLN A O 1
ATOM 562 N N . LEU A 1 70 ? 4.637 -16.200 -2.773 1.00 78.62 70 LEU A N 1
ATOM 563 C CA . LEU A 1 70 ? 5.017 -15.224 -1.756 1.00 78.62 70 LEU A CA 1
ATOM 564 C C . LEU A 1 70 ? 4.017 -15.213 -0.593 1.00 78.62 70 LEU A C 1
ATOM 566 O O . LEU A 1 70 ? 4.424 -15.234 0.567 1.00 78.62 70 LEU A O 1
ATOM 570 N N . LEU A 1 71 ? 2.715 -15.261 -0.895 1.00 77.12 71 LEU A N 1
ATOM 571 C CA . LEU A 1 71 ? 1.658 -15.371 0.116 1.00 77.12 71 LEU A CA 1
ATOM 572 C C . LEU A 1 71 ? 1.816 -16.619 0.970 1.00 77.12 71 LEU A C 1
ATOM 574 O O . LEU A 1 71 ? 1.783 -16.536 2.195 1.00 77.12 71 LEU A O 1
ATOM 578 N N . PHE A 1 72 ? 2.043 -17.762 0.330 1.00 83.56 72 PHE A N 1
ATOM 579 C CA . PHE A 1 72 ? 2.276 -19.013 1.033 1.00 83.56 72 PHE A CA 1
ATOM 580 C C . PHE A 1 72 ? 3.497 -18.934 1.962 1.00 83.56 72 PHE A C 1
ATOM 582 O O . PHE A 1 72 ? 3.422 -19.357 3.114 1.00 83.56 72 PHE A O 1
ATOM 589 N N . GLN A 1 73 ? 4.610 -18.365 1.494 1.00 80.88 73 GLN A N 1
ATOM 590 C CA . GLN A 1 73 ? 5.823 -18.245 2.303 1.00 80.88 73 GLN A CA 1
ATOM 591 C C . GLN A 1 73 ? 5.644 -17.299 3.487 1.00 80.88 73 GLN A C 1
ATOM 593 O O . GLN A 1 73 ? 6.082 -17.622 4.588 1.00 80.88 73 GLN A O 1
ATOM 598 N N . ILE A 1 74 ? 4.955 -16.177 3.290 1.00 74.19 74 ILE A N 1
ATOM 599 C CA . ILE A 1 74 ? 4.674 -15.219 4.360 1.00 74.19 74 ILE A CA 1
ATOM 600 C C . ILE A 1 74 ? 3.715 -15.826 5.384 1.00 74.19 74 ILE A C 1
ATOM 602 O O . ILE A 1 74 ? 3.993 -15.775 6.580 1.00 74.19 74 ILE A O 1
ATOM 606 N N . ASN A 1 75 ? 2.669 -16.520 4.936 1.00 77.00 75 ASN A N 1
ATOM 607 C CA . ASN A 1 75 ? 1.802 -17.294 5.822 1.00 77.00 75 ASN A CA 1
ATOM 608 C C . ASN A 1 75 ? 2.581 -18.318 6.651 1.00 77.00 75 ASN A C 1
ATOM 610 O O . ASN A 1 75 ? 2.428 -18.375 7.870 1.00 77.00 75 ASN A O 1
ATOM 614 N N . ASN A 1 76 ? 3.479 -19.072 6.019 1.00 81.69 76 ASN A N 1
ATOM 615 C CA . ASN A 1 76 ? 4.292 -20.066 6.708 1.00 81.69 76 ASN A CA 1
ATOM 616 C C . ASN A 1 76 ? 5.305 -19.438 7.686 1.00 81.69 76 ASN A C 1
ATOM 618 O O . ASN A 1 76 ? 5.506 -19.952 8.783 1.00 81.69 76 ASN A O 1
ATOM 622 N N . GLN A 1 77 ? 5.939 -18.326 7.311 1.00 75.69 77 GLN A N 1
ATOM 623 C CA . GLN A 1 77 ? 6.973 -17.672 8.116 1.00 75.69 77 GLN A CA 1
ATOM 624 C C . GLN A 1 77 ? 6.399 -16.914 9.316 1.00 75.69 77 GLN A C 1
ATOM 626 O O . GLN A 1 77 ? 7.014 -16.900 10.382 1.00 75.69 77 GLN A O 1
ATOM 631 N N . PHE A 1 78 ? 5.235 -16.286 9.152 1.00 70.19 78 PHE A N 1
ATOM 632 C CA . PHE A 1 78 ? 4.609 -15.457 10.183 1.00 70.19 78 PHE A CA 1
ATOM 633 C C . PHE A 1 78 ? 3.420 -16.141 10.869 1.00 70.19 78 PHE A C 1
ATOM 635 O O . PHE A 1 78 ? 2.788 -15.538 11.733 1.00 70.19 78 PHE A O 1
ATOM 642 N N . GLY A 1 79 ? 3.135 -17.403 10.527 1.00 75.38 79 GLY A N 1
ATOM 643 C CA . GLY A 1 79 ? 2.051 -18.183 11.124 1.00 75.38 79 GLY A CA 1
ATOM 644 C C . GLY A 1 79 ? 0.670 -17.599 10.835 1.00 75.38 79 GLY A C 1
ATOM 645 O O . GLY A 1 79 ? -0.207 -17.654 11.697 1.00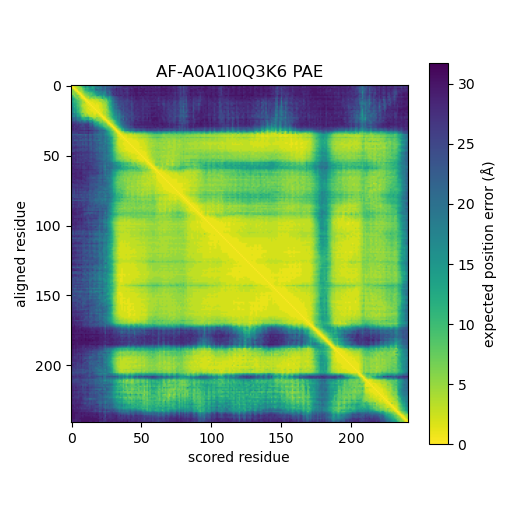 75.38 79 GLY A O 1
ATOM 646 N N . THR A 1 80 ? 0.488 -17.000 9.658 1.00 72.94 80 THR A N 1
ATOM 647 C CA . THR A 1 80 ? -0.786 -16.408 9.241 1.00 72.94 80 THR A CA 1
ATOM 648 C C . THR A 1 80 ? -1.546 -17.284 8.261 1.00 72.94 80 THR A C 1
ATOM 650 O O . THR A 1 80 ? -0.987 -18.184 7.643 1.00 72.94 80 THR A O 1
ATOM 653 N N . ASP A 1 81 ? -2.835 -16.993 8.110 1.00 78.50 81 ASP A N 1
ATOM 654 C CA . ASP A 1 81 ? -3.722 -17.633 7.136 1.00 78.50 81 ASP A CA 1
ATOM 655 C C . ASP A 1 81 ? -4.355 -16.560 6.242 1.00 78.50 81 ASP A C 1
ATOM 657 O O . ASP A 1 81 ? -5.570 -16.381 6.170 1.00 78.50 81 ASP A O 1
ATOM 661 N N . LEU A 1 82 ? -3.498 -15.723 5.655 1.00 73.88 82 LEU A N 1
ATOM 662 C CA . LEU A 1 82 ? -3.933 -14.661 4.763 1.00 73.88 82 LEU A CA 1
ATOM 663 C C . LEU A 1 82 ? -4.397 -15.277 3.445 1.00 73.88 82 LEU A C 1
ATOM 665 O O . LEU A 1 82 ? -3.686 -16.072 2.828 1.00 73.88 82 LEU A O 1
ATOM 669 N N . THR A 1 83 ? -5.565 -14.853 2.985 1.00 77.19 83 THR A N 1
ATOM 670 C CA . THR A 1 83 ? -6.114 -15.213 1.678 1.00 77.19 83 THR A CA 1
ATOM 671 C C . THR A 1 83 ? -6.509 -13.944 0.948 1.00 77.19 83 THR A C 1
ATOM 673 O O . THR A 1 83 ? -7.121 -13.061 1.549 1.00 77.19 83 THR A O 1
ATOM 676 N N . PHE A 1 84 ? -6.197 -13.865 -0.341 1.00 71.88 84 PHE A N 1
ATOM 677 C CA . PHE A 1 84 ? -6.563 -12.733 -1.185 1.00 71.88 84 PHE A CA 1
ATOM 678 C C . PHE A 1 84 ? -7.440 -13.196 -2.334 1.00 71.88 84 PHE A C 1
ATOM 680 O O . PHE A 1 84 ? -7.353 -14.336 -2.787 1.00 71.88 84 PHE A O 1
ATOM 687 N N . ASP A 1 85 ? -8.297 -12.288 -2.780 1.00 79.50 85 ASP A N 1
ATOM 688 C CA . ASP A 1 85 ? -9.076 -12.484 -3.988 1.00 79.50 85 ASP A CA 1
ATOM 689 C C . ASP A 1 85 ? -8.142 -12.460 -5.205 1.00 79.50 85 ASP A C 1
ATOM 691 O O . ASP A 1 85 ? -7.302 -11.564 -5.321 1.00 79.50 85 ASP A O 1
ATOM 695 N N . ASP A 1 86 ? -8.295 -13.423 -6.117 1.00 80.62 86 ASP A N 1
ATOM 696 C CA . ASP A 1 86 ? -7.451 -13.534 -7.312 1.00 80.62 86 ASP A CA 1
ATOM 697 C C . ASP A 1 86 ? -7.465 -12.249 -8.160 1.00 80.62 86 ASP A C 1
ATOM 699 O O . ASP A 1 86 ? -6.453 -11.887 -8.763 1.00 80.62 86 ASP A O 1
ATOM 703 N N . ARG A 1 87 ? -8.562 -11.484 -8.105 1.00 80.88 87 ARG A N 1
ATOM 704 C CA . ARG A 1 87 ? -8.712 -10.193 -8.790 1.00 80.88 87 ARG A CA 1
ATOM 705 C C . ARG A 1 87 ? -7.699 -9.147 -8.331 1.00 80.88 87 ARG A C 1
ATOM 707 O O . ARG A 1 87 ? -7.370 -8.250 -9.096 1.00 80.88 87 ARG A O 1
ATOM 714 N N . VAL A 1 88 ? -7.196 -9.234 -7.099 1.00 74.75 88 VAL A N 1
ATOM 715 C CA . VAL A 1 88 ? -6.170 -8.309 -6.582 1.00 74.75 88 VAL A CA 1
ATOM 716 C C . VAL A 1 88 ? -4.852 -8.519 -7.312 1.00 74.75 88 VAL A C 1
ATOM 718 O O . VAL A 1 88 ? -4.186 -7.558 -7.691 1.00 74.75 88 VAL A O 1
ATOM 721 N N . PHE A 1 89 ? -4.497 -9.777 -7.554 1.00 75.12 89 PHE A N 1
ATOM 722 C CA . PHE A 1 89 ? -3.280 -10.128 -8.270 1.00 75.12 89 PHE A CA 1
ATOM 723 C C . PHE A 1 89 ? -3.379 -9.783 -9.764 1.00 75.12 89 PHE A C 1
ATOM 725 O O . PHE A 1 89 ? -2.391 -9.379 -10.369 1.00 75.12 89 PHE A O 1
ATOM 732 N N . GLU A 1 90 ? -4.575 -9.863 -10.355 1.00 76.19 90 GLU A N 1
ATOM 733 C CA . GLU A 1 90 ? -4.827 -9.426 -11.739 1.00 76.19 90 GLU A CA 1
ATOM 734 C C . GLU A 1 90 ? -4.657 -7.908 -11.934 1.00 76.19 90 GLU A C 1
ATOM 736 O O . GLU A 1 90 ? -4.355 -7.444 -13.036 1.00 76.19 90 GLU A O 1
ATOM 741 N N . LEU A 1 91 ? -4.813 -7.117 -10.867 1.00 76.44 91 LEU A N 1
ATOM 742 C CA . LEU A 1 91 ? -4.575 -5.674 -10.907 1.00 76.44 91 LEU A CA 1
ATOM 743 C C . LEU A 1 91 ? -3.089 -5.301 -10.887 1.00 76.44 91 LEU A C 1
ATOM 745 O O . LEU A 1 91 ? -2.752 -4.172 -11.253 1.00 76.44 91 LEU A O 1
ATOM 749 N N . ALA A 1 92 ? -2.198 -6.222 -10.509 1.00 67.94 92 ALA A N 1
ATOM 750 C CA . ALA A 1 92 ? -0.756 -6.011 -10.551 1.00 67.94 92 ALA A CA 1
ATOM 751 C C . ALA A 1 92 ? -0.285 -5.940 -12.017 1.00 67.94 92 ALA A C 1
ATOM 753 O O . ALA A 1 92 ? 0.003 -6.950 -12.652 1.00 67.94 92 ALA A O 1
ATOM 754 N N . GLY A 1 93 ? -0.257 -4.728 -12.574 1.00 68.25 93 GLY A N 1
ATOM 755 C CA . GLY A 1 93 ? 0.032 -4.457 -13.990 1.00 68.25 93 GLY A CA 1
ATOM 756 C C . GLY A 1 93 ? -1.085 -3.707 -14.721 1.00 68.25 93 GLY A C 1
ATOM 757 O O . GLY A 1 93 ? -0.919 -3.325 -15.878 1.00 68.25 93 GLY A O 1
ATOM 758 N N . SER A 1 94 ? -2.217 -3.460 -14.057 1.00 77.31 94 SER A N 1
ATOM 759 C CA . SER A 1 94 ? -3.262 -2.576 -14.570 1.00 77.31 94 SER A CA 1
ATOM 760 C C . SER A 1 94 ? -2.879 -1.105 -14.400 1.00 77.31 94 SER A C 1
ATOM 762 O O . SER A 1 94 ? -2.116 -0.735 -13.508 1.00 77.31 94 SER A O 1
ATOM 764 N N . ASN A 1 95 ? -3.438 -0.242 -15.252 1.00 82.19 95 ASN A N 1
ATOM 765 C CA . ASN A 1 95 ? -3.312 1.199 -15.059 1.00 82.19 95 ASN A CA 1
ATOM 766 C C . ASN A 1 95 ? -4.146 1.674 -13.846 1.00 82.19 95 ASN A C 1
ATOM 768 O O . ASN A 1 95 ? -5.059 0.965 -13.408 1.00 82.19 95 ASN A O 1
ATOM 772 N N . PRO A 1 96 ? -3.873 2.874 -13.313 1.00 82.88 96 PRO A N 1
ATOM 773 C CA . PRO A 1 96 ? -4.455 3.296 -12.036 1.00 82.88 96 PRO A CA 1
ATOM 774 C C . PRO A 1 96 ? -5.956 3.559 -12.106 1.00 82.88 96 PRO A C 1
ATOM 776 O O . PRO A 1 96 ? -6.674 3.201 -11.177 1.00 82.88 96 PRO A O 1
ATOM 779 N N . ASP A 1 97 ? -6.449 4.073 -13.235 1.00 86.00 97 ASP A N 1
ATOM 780 C CA . ASP A 1 97 ? -7.885 4.262 -13.463 1.00 86.00 97 ASP A CA 1
ATOM 781 C C . ASP A 1 97 ? -8.627 2.927 -13.388 1.00 86.00 97 ASP A C 1
ATOM 783 O O . ASP A 1 97 ? -9.680 2.827 -12.756 1.00 86.00 97 ASP A O 1
ATOM 787 N N . LYS A 1 98 ? -8.045 1.867 -13.968 1.00 87.00 98 LYS A N 1
ATOM 788 C CA . LYS A 1 98 ? -8.624 0.527 -13.904 1.00 87.00 98 LYS A CA 1
ATOM 789 C C . LYS A 1 98 ? -8.593 -0.044 -12.490 1.00 87.00 98 LYS A C 1
ATOM 791 O O . LYS A 1 98 ? -9.559 -0.687 -12.081 1.00 87.00 98 LYS A O 1
ATOM 796 N N . ILE A 1 99 ? -7.514 0.202 -11.745 1.00 86.25 99 ILE A N 1
ATOM 797 C CA . ILE A 1 99 ? -7.402 -0.200 -10.338 1.00 86.25 99 ILE A CA 1
ATOM 798 C C . ILE A 1 99 ? -8.505 0.471 -9.513 1.00 86.25 99 ILE A C 1
ATOM 800 O O . ILE A 1 99 ? -9.234 -0.226 -8.807 1.00 86.25 99 ILE A O 1
ATOM 804 N N . PHE A 1 100 ? -8.689 1.787 -9.646 1.00 90.00 100 PHE A N 1
ATOM 805 C CA . PHE A 1 100 ? -9.739 2.520 -8.938 1.00 90.00 100 PHE A CA 1
ATOM 806 C C . PHE A 1 100 ? -11.145 2.071 -9.343 1.00 90.00 100 PHE A C 1
ATOM 808 O O . PHE A 1 100 ? -11.985 1.852 -8.473 1.00 90.00 100 PHE A O 1
ATOM 815 N N . GLU A 1 101 ? -11.398 1.863 -10.638 1.00 92.50 101 GLU A N 1
ATOM 816 C CA . GLU A 1 101 ? -12.682 1.363 -11.142 1.00 92.50 101 GLU A CA 1
ATOM 817 C C . GLU A 1 101 ? -13.030 -0.002 -10.523 1.00 92.50 101 GLU A C 1
ATOM 819 O O . GLU A 1 101 ? -14.134 -0.204 -10.012 1.00 92.50 101 GLU A O 1
ATOM 824 N N . VAL A 1 102 ? -12.083 -0.946 -10.530 1.00 89.50 102 VAL A N 1
ATOM 825 C CA . VAL A 1 102 ? -12.281 -2.284 -9.955 1.00 89.50 102 VAL A CA 1
ATOM 826 C C . VAL A 1 102 ? -12.434 -2.207 -8.437 1.00 89.50 102 VAL A C 1
ATOM 828 O O . VAL A 1 102 ? -13.328 -2.860 -7.894 1.00 89.50 102 VAL A O 1
ATOM 831 N N . ALA A 1 103 ? -11.627 -1.398 -7.749 1.00 89.50 103 ALA A N 1
ATOM 832 C CA . ALA A 1 103 ? -11.714 -1.227 -6.302 1.00 89.50 103 ALA A CA 1
ATOM 833 C C . ALA A 1 103 ? -13.060 -0.626 -5.868 1.00 89.50 103 ALA A C 1
ATOM 835 O O . ALA A 1 103 ? -13.660 -1.101 -4.901 1.00 89.50 103 ALA A O 1
ATOM 836 N N . LEU A 1 104 ? -13.574 0.356 -6.614 1.00 92.94 104 LEU A N 1
ATOM 837 C CA . LEU A 1 104 ? -14.880 0.967 -6.372 1.00 92.94 104 LEU A CA 1
ATOM 838 C C . LEU A 1 104 ? -16.021 -0.027 -6.628 1.00 92.94 104 LEU A C 1
ATOM 840 O O . LEU A 1 104 ? -16.884 -0.223 -5.770 1.00 92.94 104 LEU A O 1
ATOM 844 N N . ASN A 1 105 ? -16.000 -0.714 -7.776 1.00 93.94 105 ASN A N 1
ATOM 845 C CA . ASN A 1 105 ? -17.030 -1.686 -8.157 1.00 93.94 105 ASN A CA 1
ATOM 846 C C . ASN A 1 105 ? -17.125 -2.860 -7.172 1.00 93.94 105 ASN A C 1
ATOM 848 O O . ASN A 1 105 ? -18.212 -3.389 -6.932 1.00 93.94 105 ASN A O 1
ATOM 852 N N . ASN A 1 106 ? -15.999 -3.250 -6.570 1.00 89.25 106 ASN A N 1
ATOM 853 C CA . ASN A 1 106 ? -15.944 -4.310 -5.567 1.00 89.25 106 ASN A CA 1
ATOM 854 C C . ASN A 1 106 ? -16.131 -3.824 -4.128 1.00 89.25 106 ASN A C 1
ATOM 856 O O . ASN A 1 106 ? -16.094 -4.641 -3.208 1.00 89.25 106 ASN A O 1
ATOM 860 N N . LYS A 1 107 ? -16.369 -2.521 -3.923 1.00 91.81 107 LYS A N 1
ATOM 861 C CA . LYS A 1 107 ? -16.495 -1.892 -2.599 1.00 91.81 107 LYS A CA 1
ATOM 862 C C . LYS A 1 107 ? -15.260 -2.094 -1.717 1.00 91.81 107 LYS A C 1
ATOM 864 O O . LYS A 1 107 ? -15.373 -2.105 -0.493 1.00 91.81 107 LYS A O 1
ATOM 869 N N . TRP A 1 108 ? -14.095 -2.273 -2.333 1.00 88.62 108 TRP A N 1
ATOM 870 C CA . TRP A 1 108 ? -12.820 -2.247 -1.623 1.00 88.62 108 TRP A CA 1
ATOM 871 C C . TRP A 1 108 ? -12.521 -0.821 -1.192 1.00 88.62 108 TRP A C 1
ATOM 873 O O . TRP A 1 108 ? -12.156 -0.602 -0.049 1.00 88.62 108 TRP A O 1
ATOM 883 N N . MET A 1 109 ? -12.763 0.138 -2.086 1.00 92.50 109 MET A N 1
ATOM 884 C CA . MET A 1 109 ? -12.605 1.566 -1.838 1.00 92.50 109 MET A CA 1
ATOM 885 C C . MET A 1 109 ? -13.937 2.291 -2.020 1.00 92.50 109 MET A C 1
ATOM 887 O O . MET A 1 109 ? -14.749 1.942 -2.879 1.00 92.50 109 MET A O 1
ATOM 891 N N . SER A 1 110 ? -14.152 3.319 -1.212 1.00 94.25 110 SER A N 1
ATOM 892 C CA . SER A 1 110 ? -15.161 4.348 -1.438 1.00 94.25 110 SER A CA 1
ATOM 893 C C . SER A 1 110 ? -14.623 5.443 -2.363 1.00 94.25 110 SER A C 1
ATOM 895 O O . SER A 1 110 ? -13.420 5.550 -2.598 1.00 94.25 110 SER A O 1
ATOM 897 N N . GLN A 1 111 ? -15.511 6.310 -2.853 1.00 95.06 111 GLN A N 1
ATOM 898 C CA . GLN A 1 111 ? -15.101 7.483 -3.627 1.00 95.06 111 GLN A CA 1
ATOM 899 C C . GLN A 1 111 ? -14.170 8.408 -2.819 1.00 95.06 111 GLN A C 1
ATOM 901 O O . GLN A 1 111 ? -13.188 8.908 -3.355 1.00 95.06 111 GLN A O 1
ATOM 906 N N . SER A 1 112 ? -14.424 8.554 -1.514 1.00 93.81 112 SER A N 1
ATOM 907 C 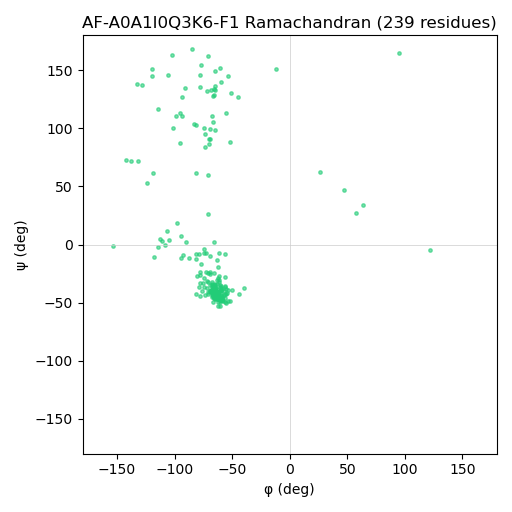CA . SER A 1 112 ? -13.565 9.333 -0.615 1.00 93.81 112 SER A CA 1
ATOM 908 C C . SER A 1 112 ? -12.167 8.720 -0.474 1.00 93.81 112 SER A C 1
ATOM 910 O O . SER A 1 112 ? -11.188 9.456 -0.404 1.00 93.81 112 SER A O 1
ATOM 912 N N . ASP A 1 113 ? -12.044 7.388 -0.489 1.00 92.81 113 ASP A N 1
ATOM 913 C CA . ASP A 1 113 ? -10.733 6.726 -0.464 1.00 92.81 113 ASP A CA 1
ATOM 914 C C . ASP A 1 113 ? -9.929 7.019 -1.731 1.00 92.81 113 ASP A C 1
ATOM 916 O O . ASP A 1 113 ? -8.719 7.230 -1.660 1.00 92.81 113 ASP A O 1
ATOM 920 N N . ILE A 1 114 ? -10.597 7.049 -2.887 1.00 92.62 114 ILE A N 1
ATOM 921 C CA . ILE A 1 114 ? -9.968 7.370 -4.172 1.00 92.62 114 ILE A CA 1
ATOM 922 C C . ILE A 1 114 ? -9.489 8.824 -4.171 1.00 92.62 114 ILE A C 1
ATOM 924 O O . ILE A 1 114 ? -8.343 9.078 -4.531 1.00 92.62 114 ILE A O 1
ATOM 928 N N . GLU A 1 115 ? -10.324 9.759 -3.718 1.00 94.44 115 GLU A N 1
ATOM 929 C CA . GLU A 1 115 ? -9.984 11.185 -3.639 1.00 94.44 115 GLU A CA 1
ATOM 930 C C . GLU A 1 115 ? -8.789 11.447 -2.712 1.00 94.44 115 GLU A C 1
ATOM 932 O O . GLU A 1 115 ? -7.852 12.142 -3.101 1.00 94.44 115 GLU A O 1
ATOM 937 N N . GLU A 1 116 ? -8.762 10.840 -1.521 1.00 94.00 116 GLU A N 1
ATOM 938 C CA . GLU A 1 116 ? -7.618 10.947 -0.601 1.00 94.00 116 GLU A CA 1
ATOM 939 C C . GLU A 1 116 ? -6.345 10.329 -1.191 1.00 94.00 116 GLU A C 1
ATOM 941 O O . GLU A 1 116 ? -5.252 10.869 -1.021 1.00 94.00 116 GLU A O 1
ATOM 946 N N . THR A 1 117 ? -6.479 9.217 -1.919 1.00 93.12 117 THR A N 1
ATOM 947 C CA . THR A 1 117 ? -5.348 8.569 -2.596 1.00 93.12 117 THR A CA 1
ATOM 948 C C . THR A 1 117 ? -4.791 9.461 -3.704 1.00 93.12 117 THR A C 1
ATOM 950 O O . THR A 1 117 ? -3.581 9.636 -3.807 1.00 93.12 117 THR A O 1
ATOM 953 N N . GLN A 1 118 ? -5.659 10.065 -4.517 1.00 91.25 118 GLN A N 1
ATOM 954 C CA . GLN A 1 118 ? -5.260 11.009 -5.561 1.00 91.25 118 GLN A CA 1
ATOM 955 C C . GLN A 1 118 ? -4.608 12.263 -4.971 1.00 91.25 118 GLN A C 1
ATOM 957 O O . GLN A 1 118 ? -3.598 12.724 -5.498 1.00 91.25 118 GLN A O 1
ATOM 962 N N . LEU A 1 119 ? -5.134 12.780 -3.858 1.00 93.69 119 LEU A N 1
ATOM 963 C CA . LEU A 1 119 ? -4.540 13.914 -3.156 1.00 93.69 119 LEU A CA 1
ATOM 964 C C . LEU A 1 119 ? -3.146 13.578 -2.617 1.00 93.69 119 LEU A C 1
ATOM 966 O O . LEU A 1 119 ? -2.217 14.346 -2.845 1.00 93.69 119 LEU A O 1
ATOM 970 N N . PHE A 1 120 ? -2.979 12.419 -1.974 1.00 94.56 120 PHE A N 1
ATOM 971 C CA . PHE A 1 120 ? -1.667 11.946 -1.530 1.00 94.56 120 PHE A CA 1
ATOM 972 C C . PHE A 1 120 ? -0.669 11.876 -2.695 1.00 94.56 120 PHE A C 1
ATOM 974 O O . PHE A 1 120 ? 0.476 12.291 -2.548 1.00 94.56 120 PHE A O 1
ATOM 981 N N . ILE A 1 121 ? -1.101 11.387 -3.862 1.00 89.62 121 ILE A N 1
ATOM 982 C CA . ILE A 1 121 ? -0.250 11.301 -5.055 1.00 89.62 121 ILE A CA 1
ATOM 983 C C . ILE A 1 121 ? 0.185 12.702 -5.487 1.00 89.62 121 ILE A C 1
ATOM 985 O O . ILE A 1 121 ? 1.381 12.958 -5.573 1.00 89.62 121 ILE A O 1
ATOM 989 N N . LEU A 1 122 ? -0.754 13.632 -5.672 1.00 89.38 122 LEU A N 1
ATOM 990 C CA . LEU A 1 122 ? -0.444 15.016 -6.051 1.00 89.38 122 LEU A CA 1
ATOM 991 C C . LEU A 1 122 ? 0.510 15.702 -5.058 1.00 89.38 122 LEU A C 1
ATOM 993 O O . LEU A 1 122 ? 1.417 16.432 -5.462 1.00 89.38 122 LEU A O 1
ATOM 997 N N . GLU A 1 123 ? 0.326 15.461 -3.761 1.00 91.38 123 GLU A N 1
ATOM 998 C CA . GLU A 1 123 ? 1.213 15.973 -2.715 1.00 91.38 123 GLU A CA 1
ATOM 999 C C . GLU A 1 123 ? 2.603 15.338 -2.787 1.00 91.38 123 GLU A C 1
ATOM 1001 O O . GLU A 1 123 ? 3.594 16.049 -2.644 1.00 91.38 123 GLU A O 1
ATOM 1006 N N . ALA A 1 124 ? 2.693 14.034 -3.058 1.00 90.31 124 ALA A N 1
ATOM 1007 C CA . ALA A 1 124 ? 3.968 13.339 -3.198 1.00 90.31 124 ALA A CA 1
ATOM 1008 C C . ALA A 1 124 ? 4.749 13.833 -4.424 1.00 90.31 124 ALA A C 1
ATOM 1010 O O . ALA A 1 124 ? 5.969 13.959 -4.345 1.00 90.31 124 ALA A O 1
ATOM 1011 N N . GLU A 1 125 ? 4.057 14.178 -5.516 1.00 86.00 125 GLU A N 1
ATOM 1012 C CA . GLU A 1 125 ? 4.655 14.812 -6.702 1.00 86.00 125 GLU A CA 1
ATOM 1013 C C . GLU A 1 125 ? 5.222 16.191 -6.372 1.00 86.00 125 GLU A C 1
ATOM 1015 O O . GLU A 1 125 ? 6.335 16.543 -6.755 1.00 86.00 125 GLU A O 1
ATOM 1020 N N . SER A 1 126 ? 4.423 16.988 -5.662 1.00 87.44 126 SER A N 1
ATOM 1021 C CA . SER A 1 126 ? 4.681 18.414 -5.477 1.00 87.44 126 SER A CA 1
ATOM 1022 C C . SER A 1 126 ? 5.703 18.669 -4.371 1.00 87.44 126 SER A C 1
ATOM 1024 O O . SER A 1 126 ? 6.585 19.520 -4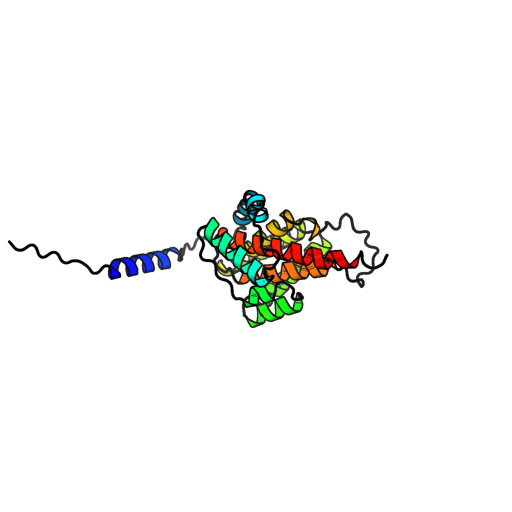.501 1.00 87.44 126 SER A O 1
ATOM 1026 N N . PHE A 1 127 ? 5.574 17.940 -3.264 1.00 88.38 127 PHE A N 1
ATOM 1027 C CA . PHE A 1 127 ? 6.264 18.227 -2.008 1.00 88.38 127 PHE A CA 1
ATOM 1028 C C . PHE A 1 127 ? 7.207 17.109 -1.568 1.00 88.38 127 PHE A C 1
ATOM 1030 O O . PHE A 1 127 ? 8.023 17.345 -0.686 1.00 88.38 127 PHE A O 1
ATOM 1037 N N . GLY A 1 128 ? 7.146 15.937 -2.203 1.00 89.69 128 GLY A N 1
ATOM 1038 C CA . GLY A 1 128 ? 7.905 14.759 -1.803 1.00 89.69 128 GLY A CA 1
ATOM 1039 C C . GLY A 1 128 ? 7.114 13.818 -0.893 1.00 89.69 128 GLY A C 1
ATOM 1040 O O . GLY A 1 128 ? 6.060 14.152 -0.345 1.00 89.69 128 GLY A O 1
ATOM 1041 N N . PHE A 1 129 ? 7.625 12.593 -0.762 1.00 92.81 129 PHE A N 1
ATOM 1042 C CA . PHE A 1 129 ? 6.940 11.511 -0.058 1.00 92.81 129 PHE A CA 1
ATOM 1043 C C . PHE A 1 129 ? 6.687 11.811 1.426 1.00 92.81 129 PHE A C 1
ATOM 1045 O O . PHE A 1 129 ? 5.585 11.561 1.913 1.00 92.81 129 PHE A O 1
ATOM 1052 N N . GLU A 1 130 ? 7.681 12.340 2.147 1.00 94.88 130 GLU A N 1
ATOM 1053 C CA . GLU A 1 130 ? 7.575 12.575 3.594 1.00 94.88 130 GLU A CA 1
ATOM 1054 C C . GLU A 1 130 ? 6.521 13.647 3.917 1.00 94.88 130 GLU A C 1
ATOM 1056 O O . GLU A 1 130 ? 5.693 13.481 4.813 1.00 94.88 130 GLU A O 1
ATOM 1061 N N . GLU A 1 131 ? 6.481 14.728 3.147 1.00 94.81 131 GLU A N 1
ATOM 1062 C CA . GLU A 1 131 ? 5.476 15.781 3.251 1.00 94.81 131 GLU A CA 1
ATOM 1063 C C . GLU A 1 131 ? 4.070 15.260 2.926 1.00 94.81 131 GLU A C 1
ATOM 1065 O O . GLU A 1 131 ? 3.110 15.581 3.637 1.00 94.81 131 GLU A O 1
ATOM 1070 N N . ALA A 1 132 ? 3.947 14.424 1.893 1.00 95.50 132 ALA A N 1
ATOM 1071 C CA . ALA A 1 132 ? 2.679 13.827 1.490 1.00 95.50 132 ALA A CA 1
ATOM 1072 C C . ALA A 1 132 ? 2.143 12.840 2.531 1.00 95.50 132 ALA A C 1
ATOM 1074 O O . ALA A 1 132 ? 0.967 12.904 2.896 1.00 95.50 132 ALA A O 1
ATOM 1075 N N . ILE A 1 133 ? 2.995 11.953 3.061 1.00 96.75 133 ILE A N 1
ATOM 1076 C CA . ILE A 1 133 ? 2.557 10.975 4.059 1.00 96.75 133 ILE A CA 1
ATOM 1077 C C . ILE A 1 133 ? 2.185 11.654 5.376 1.00 96.75 133 ILE A C 1
ATOM 1079 O O . ILE A 1 133 ? 1.160 11.315 5.965 1.00 96.75 133 ILE A O 1
ATOM 1083 N N . ASN A 1 134 ? 2.934 12.676 5.794 1.00 97.19 134 ASN A N 1
ATOM 1084 C CA . ASN A 1 134 ? 2.595 13.447 6.985 1.00 97.19 134 ASN A CA 1
ATOM 1085 C C . ASN A 1 134 ? 1.270 14.205 6.796 1.00 97.19 134 ASN A C 1
ATOM 1087 O O . ASN A 1 134 ? 0.426 14.197 7.692 1.00 97.19 134 ASN A O 1
ATOM 1091 N N . SER A 1 135 ? 1.045 14.811 5.626 1.00 97.19 135 SER A N 1
ATOM 1092 C CA . SER A 1 135 ? -0.219 15.490 5.299 1.00 97.19 135 SER A CA 1
ATOM 1093 C C . SER A 1 135 ? -1.410 14.526 5.306 1.00 97.19 135 SER A C 1
ATOM 1095 O O . SER A 1 135 ? -2.442 14.826 5.913 1.00 97.19 135 SER A O 1
ATOM 1097 N N . PHE A 1 136 ? -1.252 13.339 4.716 1.00 97.38 136 PHE A N 1
ATOM 1098 C CA . PHE 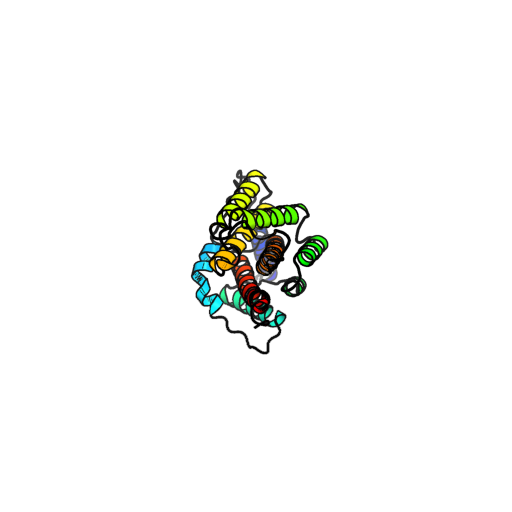A 1 136 ? -2.252 12.272 4.747 1.00 97.38 136 PHE A CA 1
ATOM 1099 C C . PHE A 1 136 ? -2.591 11.832 6.180 1.00 97.38 136 PHE A C 1
ATOM 1101 O O . PHE A 1 136 ? -3.766 11.753 6.546 1.00 97.38 136 PHE A O 1
ATOM 1108 N N . GLU A 1 137 ? -1.577 11.588 7.015 1.00 96.69 137 GLU A N 1
ATOM 1109 C CA . GLU A 1 137 ? -1.770 11.183 8.410 1.00 96.69 137 GLU A CA 1
ATOM 1110 C C . GLU A 1 137 ? -2.506 12.265 9.214 1.00 96.69 137 GLU A C 1
ATOM 1112 O O . GLU A 1 137 ? -3.480 11.972 9.911 1.00 96.69 137 GLU A O 1
ATOM 1117 N N . GLN A 1 138 ? -2.122 13.536 9.063 1.00 96.81 138 GLN A N 1
ATOM 1118 C CA . GLN A 1 138 ? -2.802 14.649 9.735 1.00 96.81 138 GLN A CA 1
ATOM 1119 C C . GLN A 1 138 ? -4.265 14.791 9.297 1.00 96.81 138 GLN A C 1
ATOM 1121 O O . GLN A 1 138 ? -5.142 14.983 10.145 1.00 96.81 138 GLN A O 1
ATOM 1126 N N . ARG A 1 139 ? -4.566 14.639 7.999 1.00 96.31 139 ARG A N 1
ATOM 1127 C CA . ARG A 1 139 ? -5.954 14.645 7.509 1.00 96.31 139 ARG A CA 1
ATOM 1128 C C . ARG A 1 139 ? -6.767 13.513 8.127 1.00 96.31 139 ARG A C 1
ATOM 1130 O O . ARG A 1 139 ? -7.841 13.775 8.668 1.00 96.31 139 ARG A O 1
ATOM 1137 N N . ALA A 1 140 ? -6.243 12.289 8.127 1.00 94.56 140 ALA A N 1
ATOM 1138 C CA . ALA A 1 140 ? -6.925 11.134 8.707 1.00 94.56 140 ALA A CA 1
ATOM 1139 C C . ALA A 1 140 ? -7.213 11.310 10.212 1.00 94.56 140 ALA A C 1
ATOM 1141 O O . ALA A 1 140 ? -8.301 10.959 10.674 1.00 94.56 140 ALA A O 1
ATOM 1142 N N . LEU A 1 141 ? -6.279 11.903 10.968 1.00 94.38 141 LEU A N 1
ATOM 1143 C CA . LEU A 1 141 ? -6.481 12.248 12.382 1.00 94.38 141 LEU A CA 1
ATOM 1144 C C . LEU A 1 141 ? -7.554 13.331 12.564 1.00 94.38 141 LEU A C 1
ATOM 1146 O O . LEU A 1 141 ? -8.379 13.240 13.473 1.00 94.38 141 LEU A O 1
ATOM 1150 N N . SER A 1 142 ? -7.583 14.335 11.683 1.00 94.75 142 SER A N 1
ATOM 1151 C CA . SER A 1 142 ? -8.531 15.457 11.759 1.00 94.75 142 SER A CA 1
ATOM 1152 C C . SER A 1 142 ? -9.986 15.067 11.461 1.00 94.75 142 SER A C 1
ATOM 1154 O O . SER A 1 142 ? -10.912 15.721 11.937 1.00 94.75 142 SER A O 1
ATOM 1156 N N . GLN A 1 143 ? -10.197 13.987 10.702 1.00 92.12 143 GLN A N 1
ATOM 1157 C CA . GLN A 1 143 ? -11.521 13.523 10.275 1.00 92.12 143 GLN A CA 1
ATOM 1158 C C . GLN A 1 143 ? -12.296 12.762 11.367 1.00 92.12 143 GLN A C 1
ATOM 1160 O O . GLN A 1 143 ? -13.476 12.476 11.171 1.00 92.12 143 GLN A O 1
ATOM 1165 N N . ASN A 1 144 ? -11.669 12.438 12.510 1.00 89.75 144 ASN A N 1
ATOM 1166 C CA . ASN A 1 144 ? -12.278 11.663 13.603 1.00 89.75 144 ASN A CA 1
ATOM 1167 C C . ASN A 1 144 ? -13.000 10.391 13.102 1.00 89.75 144 ASN A C 1
ATOM 1169 O O . ASN A 1 144 ? -14.158 10.124 13.435 1.00 89.75 144 ASN A O 1
ATOM 1173 N N . LEU A 1 145 ? -12.319 9.642 12.229 1.00 89.94 145 LEU A N 1
ATOM 1174 C CA . LEU A 1 145 ? -12.873 8.474 11.548 1.00 89.94 145 LEU A CA 1
ATOM 1175 C C . LEU A 1 145 ? -13.221 7.340 12.531 1.00 89.94 145 LEU A C 1
ATOM 1177 O O . LEU A 1 145 ? -12.510 7.147 13.523 1.00 89.94 145 LEU A O 1
ATOM 1181 N N . PRO A 1 146 ? -14.247 6.517 12.232 1.00 91.12 146 PRO A N 1
ATOM 1182 C CA . PRO A 1 146 ? -14.453 5.253 12.931 1.00 91.12 146 PRO A CA 1
ATOM 1183 C C . PRO A 1 146 ? -13.186 4.394 12.886 1.00 91.12 146 PRO A C 1
ATOM 1185 O O . PRO A 1 146 ? -12.499 4.371 11.865 1.00 91.12 146 PRO A O 1
ATOM 1188 N N . LEU A 1 147 ? -12.913 3.635 13.951 1.00 87.50 147 LEU A N 1
ATOM 1189 C CA . LEU A 1 147 ? -11.696 2.819 14.076 1.00 87.50 147 LEU A CA 1
ATOM 1190 C C . LEU A 1 147 ? -11.440 1.926 12.850 1.00 87.50 147 LEU A C 1
ATOM 1192 O O . LEU A 1 147 ? -10.308 1.807 12.396 1.00 87.50 147 LEU A O 1
ATOM 1196 N N . SER A 1 148 ? -12.487 1.336 12.269 1.00 86.81 148 SER A N 1
ATOM 1197 C CA . SER A 1 148 ? -12.365 0.504 11.066 1.00 86.81 148 SER A CA 1
ATOM 1198 C C . SER A 1 148 ? -11.858 1.274 9.845 1.00 86.81 148 SER A C 1
ATOM 1200 O O . SER A 1 148 ? -11.071 0.736 9.075 1.00 86.81 148 SER A O 1
ATOM 1202 N N . GLU A 1 149 ? -12.291 2.522 9.660 1.00 89.62 149 GLU A N 1
ATOM 1203 C CA . GLU A 1 149 ? -11.829 3.381 8.564 1.00 89.62 149 GLU A CA 1
ATOM 1204 C C . GLU A 1 149 ? -10.433 3.931 8.857 1.00 89.62 149 GLU A C 1
ATOM 1206 O O . GLU A 1 149 ? -9.569 3.938 7.982 1.00 89.62 149 GLU A O 1
ATOM 1211 N N . PHE A 1 150 ? -10.170 4.308 10.111 1.00 91.69 150 PHE A N 1
ATOM 1212 C CA . PHE A 1 150 ? -8.839 4.728 10.532 1.00 91.69 150 PHE A CA 1
ATOM 1213 C C . PHE A 1 150 ? -7.797 3.616 10.341 1.00 91.69 150 PHE A C 1
ATOM 1215 O O . PHE A 1 150 ? -6.704 3.880 9.850 1.00 91.69 150 PHE A O 1
ATOM 1222 N N . ASN A 1 151 ? -8.145 2.359 10.626 1.00 87.88 151 ASN A N 1
ATOM 1223 C CA . ASN A 1 151 ? -7.251 1.220 10.416 1.00 87.88 151 ASN A CA 1
ATOM 1224 C C . ASN A 1 151 ? -6.848 1.047 8.945 1.00 87.88 151 ASN A C 1
ATOM 1226 O O . ASN A 1 151 ? -5.695 0.713 8.679 1.00 87.88 151 ASN A O 1
ATOM 1230 N N . LYS A 1 152 ? -7.738 1.342 7.987 1.00 89.19 152 LYS A N 1
ATOM 1231 C CA . LYS A 1 152 ? -7.381 1.353 6.556 1.00 89.19 152 LYS A CA 1
ATOM 1232 C C . LYS A 1 152 ? -6.353 2.442 6.253 1.00 89.19 152 LYS A C 1
ATOM 1234 O O . LYS A 1 152 ? -5.395 2.196 5.525 1.00 89.19 152 LYS A O 1
ATOM 1239 N N . ARG A 1 153 ? -6.513 3.635 6.844 1.00 92.44 153 ARG A N 1
ATOM 1240 C CA . ARG A 1 153 ? -5.548 4.743 6.716 1.00 92.44 153 ARG A CA 1
ATOM 1241 C C . ARG A 1 153 ? -4.199 4.374 7.334 1.00 92.44 153 ARG A C 1
ATOM 1243 O O . ARG A 1 153 ? -3.165 4.594 6.709 1.00 92.44 153 ARG A O 1
ATOM 1250 N N . ASN A 1 154 ? -4.203 3.750 8.512 1.00 91.06 154 ASN A N 1
ATOM 1251 C CA . ASN A 1 154 ? -2.990 3.272 9.170 1.00 91.06 154 ASN A CA 1
ATOM 1252 C C . ASN A 1 154 ? -2.270 2.196 8.341 1.00 91.06 154 ASN A C 1
ATOM 1254 O O . ASN A 1 154 ? -1.052 2.260 8.169 1.00 91.06 154 ASN A O 1
ATOM 1258 N N . ALA A 1 155 ? -3.015 1.241 7.774 1.00 87.25 155 ALA A N 1
ATOM 1259 C CA . ALA A 1 155 ? -2.469 0.225 6.877 1.00 87.25 155 ALA A CA 1
ATOM 1260 C C . ALA A 1 155 ? -1.858 0.857 5.620 1.00 87.25 155 ALA A C 1
ATOM 1262 O O . ALA A 1 155 ? -0.722 0.537 5.271 1.00 87.25 155 ALA A O 1
ATOM 1263 N N . PHE A 1 156 ? -2.563 1.802 4.988 1.00 91.44 156 PHE A N 1
ATOM 1264 C CA . PHE A 1 156 ? -2.044 2.551 3.844 1.00 91.44 156 PHE A CA 1
ATOM 1265 C C . PHE A 1 156 ? -0.719 3.240 4.187 1.00 91.44 156 PHE A C 1
ATOM 1267 O O . PHE A 1 156 ? 0.265 3.024 3.485 1.00 91.44 156 PHE A O 1
ATOM 1274 N N . SER A 1 157 ? -0.652 3.982 5.300 1.00 93.88 157 SER A N 1
ATOM 1275 C CA . SER A 1 157 ? 0.584 4.658 5.717 1.00 93.88 157 SER A CA 1
ATOM 1276 C C . SER A 1 157 ? 1.743 3.681 5.929 1.00 93.88 157 SER A C 1
ATOM 1278 O O . SER A 1 157 ? 2.830 3.882 5.387 1.00 93.88 157 SER A O 1
ATOM 1280 N N . ASN A 1 158 ? 1.510 2.573 6.638 1.00 88.31 158 ASN A N 1
ATOM 1281 C CA . ASN A 1 158 ? 2.541 1.559 6.851 1.00 88.31 158 ASN A CA 1
ATOM 1282 C C . ASN A 1 158 ? 3.055 0.965 5.537 1.00 88.31 158 ASN A C 1
ATOM 1284 O O . ASN A 1 158 ? 4.268 0.809 5.375 1.00 88.31 158 ASN A O 1
ATOM 1288 N N . ILE A 1 159 ? 2.159 0.648 4.598 1.00 86.19 159 ILE A N 1
ATOM 1289 C CA . ILE A 1 159 ? 2.553 0.084 3.305 1.00 86.19 159 ILE A CA 1
ATOM 1290 C C . ILE A 1 159 ? 3.350 1.112 2.502 1.00 86.19 159 ILE A C 1
ATOM 1292 O O . ILE A 1 159 ? 4.429 0.790 2.012 1.00 86.19 159 ILE A O 1
ATOM 1296 N N . MET A 1 160 ? 2.877 2.357 2.432 1.00 89.75 160 MET A N 1
ATOM 1297 C CA . MET A 1 160 ? 3.550 3.428 1.700 1.00 89.75 160 MET A CA 1
ATOM 1298 C C . MET A 1 160 ? 4.940 3.731 2.263 1.00 89.75 160 MET A C 1
ATOM 1300 O O . MET A 1 160 ? 5.904 3.781 1.502 1.00 89.75 160 MET A O 1
ATOM 1304 N N . ARG A 1 161 ? 5.083 3.869 3.590 1.00 92.38 161 ARG A N 1
ATOM 1305 C CA . ARG A 1 161 ? 6.391 4.093 4.239 1.00 92.38 161 ARG A CA 1
ATOM 1306 C C . ARG A 1 161 ? 7.360 2.953 3.949 1.00 92.38 161 ARG A C 1
ATOM 1308 O O . ARG A 1 161 ? 8.539 3.175 3.687 1.00 92.38 161 ARG A O 1
ATOM 1315 N N . SER A 1 162 ? 6.853 1.726 3.948 1.00 85.88 162 SER A N 1
ATOM 1316 C CA . SER A 1 162 ? 7.653 0.546 3.633 1.00 85.88 162 SER A CA 1
ATOM 1317 C C . SER A 1 162 ? 8.077 0.496 2.169 1.00 85.88 162 SER A C 1
ATOM 1319 O O . SER A 1 162 ? 9.221 0.155 1.876 1.00 85.88 162 SER A O 1
ATOM 1321 N N . LEU A 1 163 ? 7.178 0.868 1.255 1.00 84.56 163 LEU A N 1
ATOM 1322 C CA . LEU A 1 163 ? 7.472 0.961 -0.170 1.00 84.56 163 LEU A CA 1
ATOM 1323 C C . LEU A 1 163 ? 8.533 2.011 -0.459 1.00 84.56 163 LEU A C 1
ATOM 1325 O O . LEU A 1 163 ? 9.477 1.712 -1.183 1.00 84.56 163 LEU A O 1
ATOM 1329 N N . HIS A 1 164 ? 8.406 3.195 0.139 1.00 89.44 164 HIS A N 1
ATOM 1330 C CA . HIS A 1 164 ? 9.404 4.249 0.019 1.00 89.44 164 HIS A CA 1
ATOM 1331 C C . HIS A 1 164 ? 10.752 3.819 0.610 1.00 89.44 164 HIS A C 1
ATOM 1333 O O . HIS A 1 164 ? 11.786 4.019 -0.013 1.00 89.44 164 HIS A O 1
ATOM 1339 N N . PHE A 1 165 ? 10.759 3.146 1.765 1.00 89.00 165 PHE A N 1
ATOM 1340 C CA . PHE A 1 165 ? 11.996 2.626 2.351 1.00 89.00 165 PHE A CA 1
ATOM 1341 C C . PHE A 1 165 ? 12.687 1.584 1.460 1.00 89.00 165 PHE A C 1
ATOM 1343 O O . PHE A 1 165 ? 13.909 1.596 1.337 1.00 89.00 165 PHE A O 1
ATOM 1350 N N . ALA A 1 166 ? 11.919 0.682 0.843 1.00 82.62 166 ALA A N 1
ATOM 1351 C CA . ALA A 1 166 ? 12.462 -0.353 -0.032 1.00 82.62 166 ALA A CA 1
ATOM 1352 C C . ALA A 1 166 ? 12.834 0.171 -1.431 1.00 82.62 166 ALA A C 1
ATOM 1354 O O . ALA A 1 166 ? 13.695 -0.411 -2.084 1.00 82.62 166 ALA A O 1
ATOM 1355 N N . ASN A 1 167 ? 12.181 1.242 -1.889 1.00 80.69 167 ASN A N 1
ATOM 1356 C CA . ASN A 1 167 ? 12.341 1.833 -3.216 1.00 80.69 167 ASN A CA 1
ATOM 1357 C C . ASN A 1 167 ? 12.258 3.375 -3.128 1.00 80.69 167 ASN A C 1
ATOM 1359 O O . ASN A 1 167 ? 11.249 3.959 -3.538 1.00 80.69 167 ASN A O 1
ATOM 1363 N N . PRO A 1 168 ? 13.285 4.063 -2.597 1.00 83.75 168 PRO A N 1
ATOM 1364 C CA . PRO A 1 168 ? 13.236 5.516 -2.400 1.00 83.75 168 PRO A CA 1
ATOM 1365 C C . PRO A 1 168 ? 13.063 6.285 -3.716 1.00 83.75 168 PRO A C 1
ATOM 1367 O O . PRO A 1 168 ? 12.385 7.311 -3.747 1.00 83.75 168 PRO A O 1
ATOM 1370 N N . ASP A 1 169 ? 13.576 5.732 -4.817 1.00 81.44 169 ASP A N 1
ATOM 1371 C CA . ASP A 1 169 ? 13.489 6.310 -6.162 1.00 81.44 169 ASP A CA 1
ATOM 1372 C C . ASP A 1 169 ? 12.064 6.305 -6.744 1.00 81.44 169 ASP A C 1
ATOM 1374 O O . ASP A 1 169 ? 11.818 6.933 -7.771 1.00 81.44 169 ASP A O 1
ATOM 1378 N N . LEU A 1 170 ? 11.105 5.619 -6.103 1.00 77.75 170 LEU A N 1
ATOM 1379 C CA . LEU A 1 170 ? 9.701 5.623 -6.529 1.00 77.75 170 LEU A CA 1
ATOM 1380 C C . LEU A 1 170 ? 9.027 6.986 -6.302 1.00 77.75 170 LEU A C 1
ATOM 1382 O O . LEU A 1 170 ? 8.044 7.283 -6.973 1.00 77.75 170 LEU A O 1
ATOM 1386 N N . TYR A 1 171 ? 9.547 7.795 -5.373 1.00 80.69 171 TYR A N 1
ATOM 1387 C CA . TYR A 1 171 ? 9.079 9.151 -5.066 1.00 80.69 171 TYR A CA 1
ATOM 1388 C C . TYR A 1 171 ? 10.300 10.070 -4.863 1.00 80.69 171 TYR A C 1
ATOM 1390 O O . TYR A 1 171 ? 10.622 10.421 -3.723 1.00 80.69 171 TYR A O 1
ATOM 1398 N N . PRO A 1 172 ? 11.030 10.418 -5.939 1.00 71.56 172 PRO A N 1
ATOM 1399 C CA . PRO A 1 172 ? 12.195 11.281 -5.861 1.00 71.56 172 PRO A CA 1
ATOM 1400 C C . PRO A 1 172 ? 11.793 12.640 -5.286 1.00 71.56 172 PRO A C 1
ATOM 1402 O O . PRO A 1 172 ? 10.743 13.190 -5.618 1.00 71.56 172 PRO A O 1
ATOM 1405 N N . SER A 1 173 ? 12.637 13.196 -4.418 1.00 65.00 173 SER A N 1
ATOM 1406 C CA . S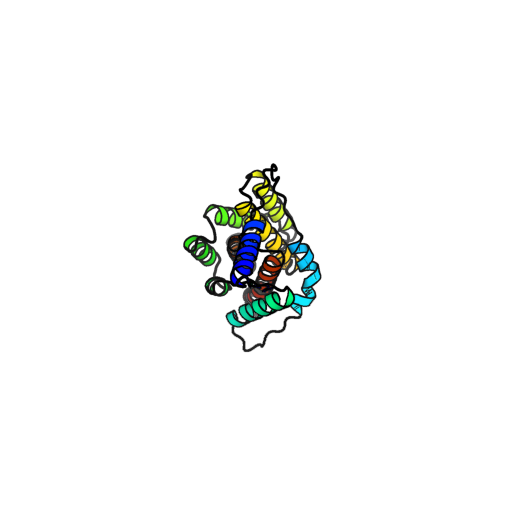ER A 1 173 ? 12.391 14.524 -3.872 1.00 65.00 173 SER A CA 1
ATOM 1407 C C . SER A 1 173 ? 12.457 15.572 -4.987 1.00 65.00 173 SER A C 1
ATOM 1409 O O . SER A 1 173 ? 13.397 15.622 -5.791 1.00 65.00 173 SER A O 1
ATOM 1411 N N . SER A 1 174 ? 11.463 16.460 -5.011 1.00 57.84 174 SER A N 1
ATOM 1412 C CA . SER A 1 174 ? 11.346 17.556 -5.980 1.00 57.84 174 SER A CA 1
ATOM 1413 C C . SER A 1 174 ? 12.507 18.561 -5.912 1.00 57.84 174 SER A C 1
ATOM 1415 O O . SER A 1 174 ? 12.659 19.395 -6.799 1.00 57.84 174 SER A O 1
ATOM 1417 N N . THR A 1 175 ? 13.401 18.451 -4.921 1.00 52.84 175 THR A N 1
ATOM 1418 C CA . THR A 1 175 ? 14.594 19.303 -4.769 1.00 52.84 175 THR A CA 1
ATOM 1419 C C . THR A 1 175 ? 15.604 19.160 -5.917 1.00 52.84 175 THR A C 1
ATOM 1421 O O . THR A 1 175 ? 16.495 19.996 -6.045 1.00 52.84 175 THR A O 1
ATOM 1424 N N . THR A 1 176 ? 15.472 18.134 -6.763 1.00 50.59 176 THR A N 1
ATOM 1425 C CA . THR A 1 176 ? 16.394 17.865 -7.883 1.00 50.59 176 THR A CA 1
ATOM 1426 C C . THR A 1 176 ? 15.773 18.014 -9.273 1.00 50.59 176 THR A C 1
ATOM 1428 O O . THR A 1 176 ? 16.487 17.862 -10.262 1.00 50.59 176 THR A O 1
ATOM 1431 N N . GLN A 1 177 ? 14.477 18.323 -9.382 1.00 47.16 177 GLN A N 1
ATOM 1432 C CA . GLN A 1 177 ? 13.829 18.527 -10.679 1.00 47.16 177 GLN A CA 1
ATOM 1433 C C . GLN A 1 177 ? 13.845 20.007 -11.062 1.00 47.16 177 GLN A C 1
ATOM 1435 O O . GLN A 1 177 ? 13.149 20.829 -10.472 1.00 47.16 177 GLN A O 1
ATOM 1440 N N . ASP A 1 178 ? 14.630 20.341 -12.087 1.00 46.16 178 ASP A N 1
ATOM 1441 C CA . ASP A 1 178 ? 14.508 21.607 -12.805 1.00 46.16 178 ASP A CA 1
ATOM 1442 C C . ASP A 1 178 ? 13.062 21.749 -13.318 1.00 46.16 178 ASP A C 1
ATOM 1444 O O . ASP A 1 178 ? 12.615 21.000 -14.190 1.00 46.16 178 ASP A O 1
ATOM 1448 N N . ILE A 1 179 ? 12.329 22.728 -12.778 1.00 50.62 179 ILE A N 1
ATOM 1449 C CA . ILE A 1 179 ? 10.886 22.994 -12.982 1.00 50.62 179 ILE A CA 1
ATOM 1450 C C . ILE A 1 179 ? 10.590 23.529 -14.410 1.00 50.62 179 ILE A C 1
ATOM 1452 O O . ILE A 1 179 ? 9.644 24.271 -14.648 1.00 50.62 179 ILE A O 1
ATOM 1456 N N . THR A 1 180 ? 11.420 23.203 -15.402 1.00 47.62 180 THR A N 1
ATOM 1457 C CA . THR A 1 180 ? 11.320 23.741 -16.772 1.00 47.62 180 THR A CA 1
ATOM 1458 C C . THR A 1 180 ? 10.901 22.717 -17.825 1.00 47.62 180 THR A C 1
ATOM 1460 O O . THR A 1 180 ? 10.803 23.076 -18.997 1.00 47.62 180 THR A O 1
ATOM 1463 N N . SER A 1 181 ? 10.596 21.473 -17.443 1.00 42.75 181 SER A N 1
ATOM 1464 C CA . SER A 1 181 ? 10.040 20.486 -18.377 1.00 42.75 181 SER A CA 1
ATOM 1465 C C . SER A 1 181 ? 8.509 20.479 -18.335 1.00 42.75 181 SER A C 1
ATOM 1467 O O . SER A 1 181 ? 7.889 20.406 -17.277 1.00 42.75 181 SER A O 1
ATOM 1469 N N . ASP A 1 182 ? 7.913 20.631 -19.516 1.00 40.12 182 ASP A N 1
ATOM 1470 C CA . ASP A 1 182 ? 6.476 20.677 -19.771 1.00 40.12 182 ASP A CA 1
ATOM 1471 C C . ASP A 1 182 ? 5.697 19.577 -19.028 1.00 40.12 182 ASP A C 1
ATOM 1473 O O . ASP A 1 182 ? 5.910 18.383 -19.233 1.00 40.12 182 ASP A O 1
ATOM 1477 N N . ILE A 1 183 ? 4.674 19.996 -18.278 1.00 46.72 183 ILE A N 1
ATOM 1478 C CA . ILE A 1 183 ? 3.679 19.167 -17.561 1.00 46.72 183 ILE A CA 1
ATOM 1479 C C . ILE A 1 183 ? 2.932 18.182 -18.501 1.00 46.72 183 ILE A C 1
ATOM 1481 O O . ILE A 1 183 ? 2.191 17.308 -18.058 1.00 46.72 183 ILE A O 1
ATOM 1485 N N . SER A 1 184 ? 3.127 18.293 -19.820 1.00 39.31 184 SER A N 1
ATOM 1486 C CA . SER A 1 184 ? 2.482 17.457 -20.837 1.00 39.31 184 SER A CA 1
ATOM 1487 C C . SER A 1 184 ? 3.296 16.235 -21.286 1.00 39.31 184 SER A C 1
ATOM 1489 O O . SER A 1 184 ? 2.723 15.343 -21.918 1.00 39.31 184 SER A O 1
ATOM 1491 N N . SER A 1 185 ? 4.584 16.121 -20.929 1.00 41.62 185 SER A N 1
ATOM 1492 C CA . SER A 1 185 ? 5.374 14.912 -21.193 1.00 41.62 185 SER A CA 1
ATOM 1493 C C . SER A 1 185 ? 5.385 13.985 -19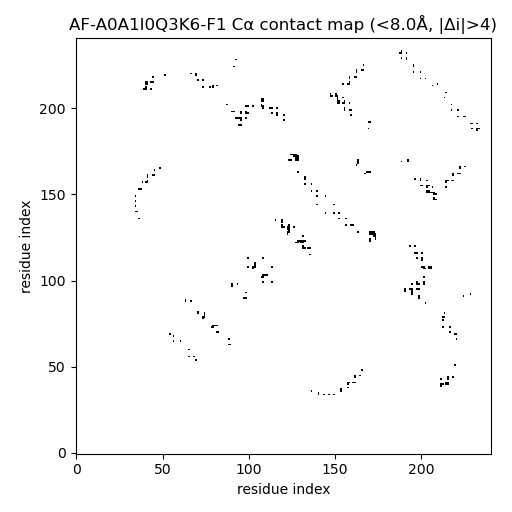.979 1.00 41.62 185 SER A C 1
ATOM 1495 O O . SER A 1 185 ? 6.268 14.047 -19.133 1.00 41.62 185 SER A O 1
ATOM 1497 N N . THR A 1 186 ? 4.375 13.118 -19.902 1.00 44.62 186 THR A N 1
ATOM 1498 C CA . THR A 1 186 ? 4.550 11.665 -19.712 1.00 44.62 186 THR A CA 1
ATOM 1499 C C . THR A 1 186 ? 5.837 11.208 -19.009 1.00 44.62 186 THR A C 1
ATOM 1501 O O . THR A 1 186 ? 6.627 10.459 -19.583 1.00 44.62 186 THR A O 1
ATOM 1504 N N . ASN A 1 187 ? 6.051 11.599 -17.756 1.00 54.62 187 ASN A N 1
ATOM 1505 C CA . ASN A 1 187 ? 7.094 10.997 -16.941 1.00 54.62 187 ASN A CA 1
ATOM 1506 C C . ASN A 1 187 ? 6.660 9.558 -16.631 1.00 54.62 187 ASN A C 1
ATOM 1508 O O . ASN A 1 187 ? 5.801 9.326 -15.781 1.00 54.62 187 ASN A O 1
ATOM 1512 N N . SER A 1 188 ? 7.208 8.600 -17.389 1.00 63.19 188 SER A N 1
ATOM 1513 C CA . SER A 1 188 ? 6.912 7.160 -17.302 1.00 63.19 188 SER A CA 1
ATOM 1514 C C . SER A 1 188 ? 6.868 6.678 -15.848 1.00 63.19 188 SER A C 1
ATOM 1516 O O . SER A 1 188 ? 5.916 6.013 -15.440 1.00 63.19 188 SER A O 1
ATOM 1518 N N . TRP A 1 189 ? 7.822 7.140 -15.032 1.00 69.06 189 TRP A N 1
ATOM 1519 C CA . TRP A 1 189 ? 7.951 6.781 -13.622 1.00 69.06 189 TRP A CA 1
ATOM 1520 C C . TRP A 1 189 ? 6.732 7.174 -12.766 1.00 69.06 189 TRP A C 1
ATOM 1522 O O . TRP A 1 189 ? 6.323 6.405 -11.896 1.00 69.06 189 TRP A O 1
ATOM 1532 N N . TRP A 1 190 ? 6.088 8.316 -13.042 1.00 74.44 190 TRP A N 1
ATOM 1533 C CA . TRP A 1 190 ? 4.968 8.798 -12.230 1.00 74.44 190 TRP A CA 1
ATOM 1534 C C . TRP A 1 190 ? 3.700 7.975 -12.428 1.00 74.44 190 TRP A C 1
ATOM 1536 O O . TRP A 1 190 ? 2.943 7.732 -11.490 1.00 74.44 190 TRP A O 1
ATOM 1546 N N . ARG A 1 191 ? 3.503 7.430 -13.634 1.00 74.38 191 ARG A N 1
ATOM 1547 C CA . ARG A 1 191 ? 2.409 6.480 -13.903 1.00 74.38 191 ARG A CA 1
ATOM 1548 C C . ARG A 1 191 ? 2.573 5.204 -13.072 1.00 74.38 191 ARG A C 1
ATOM 1550 O O . ARG A 1 191 ? 1.581 4.587 -12.686 1.00 74.38 191 ARG A O 1
ATOM 1557 N N . CYS A 1 192 ? 3.816 4.840 -12.773 1.00 75.88 192 CYS A N 1
ATOM 1558 C CA . CYS A 1 192 ? 4.173 3.668 -11.984 1.00 75.88 192 CYS A CA 1
ATOM 1559 C C . CYS A 1 192 ? 3.955 3.929 -10.489 1.00 75.88 192 CYS A C 1
ATOM 1561 O O . CYS A 1 192 ? 3.298 3.127 -9.826 1.00 75.88 192 CYS A O 1
ATOM 1563 N N . ALA A 1 193 ? 4.375 5.094 -9.987 1.00 78.12 193 ALA A N 1
ATOM 1564 C CA . ALA A 1 193 ? 4.036 5.554 -8.639 1.00 78.12 193 ALA A CA 1
ATOM 1565 C C . ALA A 1 193 ? 2.510 5.630 -8.430 1.00 78.12 193 ALA A C 1
ATOM 1567 O O . ALA A 1 193 ? 1.997 5.131 -7.426 1.00 78.12 193 ALA A O 1
ATOM 1568 N N . LEU A 1 194 ? 1.761 6.151 -9.410 1.00 82.38 194 LEU A N 1
ATOM 1569 C CA . LEU A 1 194 ? 0.294 6.218 -9.403 1.00 82.38 194 LEU A CA 1
ATOM 1570 C C . LEU A 1 194 ? -0.335 4.811 -9.302 1.00 82.38 194 LEU A C 1
ATOM 1572 O O . LEU A 1 194 ? -1.213 4.594 -8.470 1.00 82.38 194 LEU A O 1
ATOM 1576 N N . ALA A 1 195 ? 0.141 3.834 -10.085 1.00 80.62 195 ALA A N 1
ATOM 1577 C CA . ALA A 1 195 ? -0.362 2.451 -10.054 1.00 80.62 195 ALA A CA 1
ATOM 1578 C C . ALA A 1 195 ? -0.071 1.734 -8.742 1.00 80.62 195 ALA A C 1
ATOM 1580 O O . ALA A 1 195 ? -0.960 1.102 -8.171 1.00 80.62 195 ALA A O 1
ATOM 1581 N N . VAL A 1 196 ? 1.153 1.873 -8.240 1.00 82.31 196 VAL A N 1
ATOM 1582 C CA . VAL A 1 196 ? 1.563 1.284 -6.964 1.00 82.31 196 VAL A CA 1
ATOM 1583 C C . VAL A 1 196 ? 0.750 1.882 -5.819 1.00 82.31 196 VAL A C 1
ATOM 1585 O O . VAL A 1 196 ? 0.250 1.140 -4.974 1.00 82.31 196 VAL A O 1
ATOM 1588 N N . THR A 1 197 ? 0.545 3.200 -5.823 1.00 85.00 197 THR A N 1
ATOM 1589 C CA . THR A 1 197 ? -0.247 3.886 -4.795 1.00 85.00 197 THR A CA 1
ATOM 1590 C C . THR A 1 197 ? -1.721 3.482 -4.860 1.00 85.00 197 THR A C 1
ATOM 1592 O O . THR A 1 197 ? -2.313 3.168 -3.830 1.00 85.00 197 THR A O 1
ATOM 1595 N N . ALA A 1 198 ? -2.311 3.423 -6.060 1.00 85.44 198 ALA A N 1
ATOM 1596 C CA . ALA A 1 198 ? -3.700 3.007 -6.253 1.00 85.44 198 ALA A CA 1
ATOM 1597 C C . ALA A 1 198 ? -3.936 1.568 -5.778 1.00 85.44 198 ALA A C 1
ATOM 1599 O O . ALA A 1 198 ? -4.889 1.294 -5.047 1.00 85.44 198 ALA A O 1
ATOM 1600 N N . LEU A 1 199 ? -3.039 0.648 -6.145 1.00 82.69 199 LEU A N 1
ATOM 1601 C CA . LEU A 1 199 ? -3.131 -0.741 -5.711 1.00 82.69 199 LEU A CA 1
ATOM 1602 C C . LEU A 1 199 ? -2.906 -0.847 -4.196 1.00 82.69 199 LEU A C 1
ATOM 1604 O O . LEU A 1 199 ? -3.622 -1.594 -3.533 1.00 82.69 199 LEU A O 1
ATOM 1608 N N . THR A 1 200 ? -1.994 -0.052 -3.626 1.00 84.88 200 THR A N 1
ATOM 1609 C CA . THR A 1 200 ? -1.773 0.033 -2.171 1.00 84.88 200 THR A CA 1
ATOM 1610 C C . THR A 1 200 ? -3.021 0.486 -1.439 1.00 84.88 200 THR A C 1
ATOM 1612 O O . THR A 1 200 ? -3.406 -0.143 -0.455 1.00 84.88 200 THR A O 1
ATOM 1615 N N . ALA A 1 201 ? -3.693 1.523 -1.933 1.00 85.31 201 ALA A N 1
ATOM 1616 C CA . ALA A 1 201 ? -4.942 1.997 -1.359 1.00 85.31 201 ALA A CA 1
ATOM 1617 C C . ALA A 1 201 ? -6.038 0.926 -1.432 1.00 85.31 201 ALA A C 1
ATOM 1619 O O . ALA A 1 201 ? -6.708 0.667 -0.428 1.00 85.31 201 ALA A O 1
ATOM 1620 N N . ALA A 1 202 ? -6.170 0.236 -2.569 1.00 84.88 202 ALA A N 1
ATOM 1621 C CA . ALA A 1 202 ? -7.118 -0.863 -2.718 1.00 84.88 202 ALA A CA 1
ATOM 1622 C C . ALA A 1 202 ? -6.831 -1.993 -1.716 1.00 84.88 202 ALA A C 1
ATOM 1624 O O . ALA A 1 202 ? -7.732 -2.423 -0.994 1.00 84.88 202 ALA A O 1
ATOM 1625 N N . THR A 1 203 ? -5.570 -2.419 -1.605 1.00 81.25 203 THR A N 1
ATOM 1626 C CA . THR A 1 203 ? -5.136 -3.458 -0.662 1.00 81.25 203 THR A CA 1
ATOM 1627 C C . THR A 1 203 ? -5.360 -3.051 0.783 1.00 81.25 203 THR A C 1
ATOM 1629 O O . THR A 1 203 ? -5.996 -3.805 1.517 1.00 81.25 203 THR A O 1
ATOM 1632 N N . ALA A 1 204 ? -4.925 -1.854 1.180 1.00 83.12 204 ALA A N 1
ATOM 1633 C CA . ALA A 1 204 ? -5.129 -1.306 2.520 1.00 83.12 204 ALA A CA 1
ATOM 1634 C C . ALA A 1 204 ? -6.614 -1.267 2.909 1.00 83.12 204 ALA A C 1
ATOM 1636 O O . ALA A 1 204 ? -6.973 -1.523 4.056 1.00 83.12 204 ALA A O 1
ATOM 1637 N N . SER A 1 205 ? -7.486 -0.995 1.939 1.00 83.12 205 SER A N 1
ATOM 1638 C CA . SER A 1 205 ? -8.924 -0.906 2.180 1.00 83.12 205 SER A CA 1
ATOM 1639 C C . SER A 1 205 ? -9.598 -2.281 2.297 1.00 83.12 205 SER A C 1
ATOM 1641 O O . SER A 1 205 ? -10.622 -2.403 2.973 1.00 83.12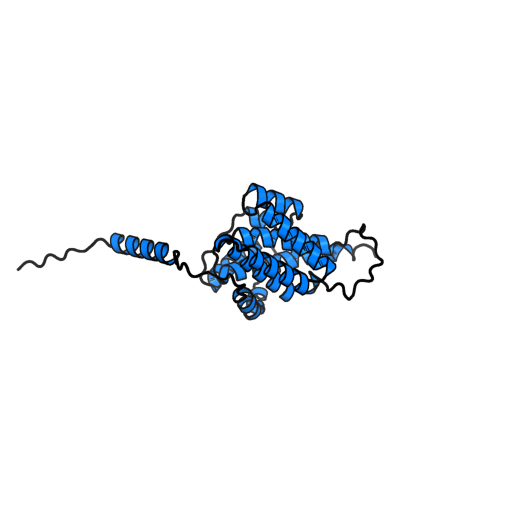 205 SER A O 1
ATOM 1643 N N . MET A 1 206 ? -8.993 -3.330 1.721 1.00 77.56 206 MET A N 1
ATOM 1644 C CA . MET A 1 206 ? -9.407 -4.728 1.905 1.00 77.56 206 MET A CA 1
ATOM 1645 C C . MET A 1 206 ? -8.942 -5.319 3.239 1.00 77.56 206 MET A C 1
ATOM 1647 O O . MET A 1 206 ? -9.652 -6.136 3.826 1.00 77.56 206 MET A O 1
ATOM 1651 N N . VAL A 1 207 ? -7.776 -4.912 3.752 1.00 70.00 207 VAL A N 1
ATOM 1652 C CA . VAL A 1 207 ? -7.272 -5.371 5.056 1.00 70.00 207 VAL A CA 1
ATOM 1653 C C . VAL A 1 207 ? -7.909 -4.581 6.203 1.00 70.00 207 VAL A C 1
ATOM 1655 O O . VAL A 1 207 ? -7.238 -3.936 6.999 1.00 70.00 207 VAL A O 1
ATOM 1658 N N . SER A 1 208 ? -9.234 -4.669 6.339 1.00 50.97 208 SER A N 1
ATOM 1659 C CA . SER A 1 208 ? -10.013 -3.928 7.345 1.00 50.97 208 SER A CA 1
ATOM 1660 C C . SER A 1 208 ? -9.728 -4.315 8.809 1.00 50.97 208 SER A C 1
ATOM 1662 O O . SER A 1 208 ? -10.393 -3.812 9.711 1.00 50.97 208 SER A O 1
ATOM 1664 N N . CYS A 1 209 ? -8.787 -5.228 9.068 1.00 51.03 209 CYS A N 1
ATOM 1665 C CA . CYS A 1 209 ? -8.504 -5.744 10.411 1.00 51.03 209 CYS A CA 1
ATOM 1666 C C . CYS A 1 209 ? -7.073 -6.256 10.631 1.00 51.03 209 CYS A C 1
ATOM 1668 O O . CYS A 1 209 ? -6.779 -6.811 11.687 1.00 51.03 209 CYS A O 1
ATOM 1670 N N . ALA A 1 210 ? -6.209 -6.226 9.626 1.00 56.69 210 ALA A N 1
ATOM 1671 C CA . ALA A 1 210 ? -5.294 -7.343 9.501 1.00 56.69 210 ALA A CA 1
ATOM 1672 C C . ALA A 1 210 ? -3.948 -7.035 10.166 1.00 56.69 210 ALA A C 1
ATOM 1674 O O . ALA A 1 210 ? -3.234 -6.132 9.753 1.00 56.69 210 ALA A O 1
ATOM 1675 N N . THR A 1 211 ? -3.688 -7.780 11.237 1.00 64.44 211 THR A N 1
ATOM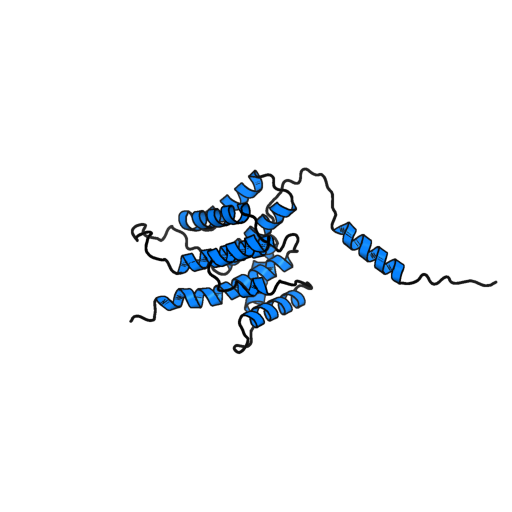 1676 C CA . THR A 1 211 ? -2.429 -8.003 11.959 1.00 64.44 211 THR A CA 1
ATOM 1677 C C . THR A 1 211 ? -1.153 -7.514 11.264 1.00 64.44 211 THR A C 1
ATOM 1679 O O . THR A 1 211 ? -1.018 -7.572 10.048 1.00 64.44 211 THR A O 1
ATOM 1682 N N . VAL A 1 212 ? -0.138 -7.142 12.049 1.00 66.38 212 VAL A N 1
ATOM 1683 C CA . VAL A 1 212 ? 1.207 -6.752 11.574 1.00 66.38 212 VAL A CA 1
ATOM 1684 C C . VAL A 1 212 ? 1.725 -7.612 10.398 1.00 66.38 212 VAL A C 1
ATOM 1686 O O . VAL A 1 212 ? 2.324 -7.098 9.454 1.00 66.38 212 VAL A O 1
ATOM 1689 N N . ALA A 1 213 ? 1.435 -8.913 10.404 1.00 63.69 213 ALA A N 1
ATOM 1690 C CA . ALA A 1 213 ? 1.793 -9.845 9.341 1.00 63.69 213 ALA A CA 1
ATOM 1691 C C . ALA A 1 213 ? 1.073 -9.617 7.990 1.00 63.69 213 ALA A C 1
ATOM 1693 O O . ALA A 1 213 ? 1.688 -9.788 6.941 1.00 63.69 213 ALA A O 1
ATOM 1694 N N . ALA A 1 214 ? -0.190 -9.184 7.980 1.00 63.19 214 ALA A N 1
ATOM 1695 C CA . ALA A 1 214 ? -0.899 -8.811 6.755 1.00 63.19 214 ALA A CA 1
ATOM 1696 C C . ALA A 1 214 ? -0.324 -7.552 6.105 1.00 63.19 214 ALA A C 1
ATOM 1698 O O . ALA A 1 214 ? -0.221 -7.478 4.880 1.00 63.19 214 ALA A O 1
ATOM 1699 N N . CYS A 1 215 ? 0.110 -6.593 6.923 1.00 65.56 215 CYS A N 1
ATOM 1700 C CA . CYS A 1 215 ? 0.843 -5.432 6.437 1.00 65.56 215 CYS A CA 1
ATOM 1701 C C . CYS A 1 215 ? 2.187 -5.858 5.834 1.00 65.56 215 CYS A C 1
ATOM 1703 O O . CYS A 1 215 ? 2.480 -5.464 4.711 1.00 65.56 215 CYS A O 1
ATOM 1705 N N . ILE A 1 216 ? 2.959 -6.727 6.503 1.00 65.19 216 ILE A N 1
ATOM 1706 C CA . ILE A 1 216 ? 4.209 -7.281 5.942 1.00 65.19 216 ILE A CA 1
ATOM 1707 C C . ILE A 1 216 ? 3.963 -7.969 4.599 1.00 65.19 216 ILE A C 1
ATOM 1709 O O . ILE A 1 216 ? 4.731 -7.769 3.659 1.00 65.19 216 ILE A O 1
ATOM 1713 N N . PHE A 1 217 ? 2.886 -8.748 4.489 1.00 67.00 217 PHE A N 1
ATOM 1714 C CA . PHE A 1 217 ? 2.505 -9.392 3.239 1.00 67.00 217 PHE A CA 1
ATOM 1715 C C . PHE A 1 217 ? 2.224 -8.393 2.120 1.00 67.00 217 PHE A C 1
ATOM 1717 O O . PHE A 1 217 ? 2.807 -8.507 1.041 1.00 67.00 217 PHE A O 1
ATOM 1724 N N . ALA A 1 218 ? 1.351 -7.416 2.384 1.00 65.56 218 ALA A N 1
ATOM 1725 C CA . ALA A 1 218 ? 1.025 -6.377 1.420 1.00 65.56 218 ALA A CA 1
ATOM 1726 C C . ALA A 1 218 ? 2.315 -5.708 0.939 1.00 65.56 218 ALA A C 1
ATOM 1728 O O . ALA A 1 218 ? 2.572 -5.654 -0.258 1.00 65.56 218 ALA A O 1
ATOM 1729 N N . ILE A 1 219 ? 3.188 -5.318 1.867 1.00 67.50 219 ILE A N 1
ATOM 1730 C CA . ILE A 1 219 ? 4.468 -4.696 1.542 1.00 67.50 219 ILE A CA 1
ATOM 1731 C C . ILE A 1 219 ? 5.343 -5.604 0.669 1.00 67.50 219 ILE A C 1
ATOM 1733 O O . ILE A 1 219 ? 5.904 -5.135 -0.315 1.00 67.50 219 ILE A O 1
ATOM 1737 N N . ALA A 1 220 ? 5.463 -6.893 0.989 1.00 65.62 220 ALA A N 1
ATOM 1738 C CA . ALA A 1 220 ? 6.279 -7.822 0.213 1.00 65.62 220 ALA A CA 1
ATOM 1739 C C . ALA A 1 220 ? 5.740 -8.027 -1.213 1.00 65.62 220 ALA A C 1
ATOM 1741 O O . ALA A 1 220 ? 6.524 -8.054 -2.166 1.00 65.62 220 ALA A O 1
ATOM 1742 N N . LEU A 1 221 ? 4.415 -8.137 -1.378 1.00 65.62 221 LEU A N 1
ATOM 1743 C CA . LEU A 1 221 ? 3.783 -8.158 -2.700 1.00 65.62 221 LEU A CA 1
ATOM 1744 C C . LEU A 1 221 ? 4.068 -6.876 -3.465 1.00 65.62 221 LEU A C 1
ATOM 1746 O O . LEU A 1 221 ? 4.440 -6.939 -4.634 1.00 65.62 221 LEU A O 1
ATOM 1750 N N . PHE A 1 222 ? 3.901 -5.726 -2.813 1.00 66.44 222 PHE A N 1
ATOM 1751 C CA . PHE A 1 222 ? 4.132 -4.438 -3.443 1.00 66.44 222 PHE A CA 1
ATOM 1752 C C . PHE A 1 222 ? 5.593 -4.249 -3.812 1.00 66.44 222 PHE A C 1
ATOM 1754 O O . PHE A 1 222 ? 5.857 -3.771 -4.903 1.00 66.44 222 PHE A O 1
ATOM 1761 N N . HIS A 1 223 ? 6.536 -4.699 -2.986 1.00 66.44 223 HIS A N 1
ATOM 1762 C CA . HIS A 1 223 ? 7.955 -4.681 -3.319 1.00 66.44 223 HIS A CA 1
ATOM 1763 C C . HIS A 1 223 ? 8.237 -5.504 -4.589 1.00 66.44 223 HIS A C 1
ATOM 1765 O O . HIS A 1 223 ? 8.844 -5.007 -5.536 1.00 66.44 223 HIS A O 1
ATOM 1771 N N . ASN A 1 224 ? 7.706 -6.725 -4.679 1.00 63.12 224 ASN A N 1
ATOM 1772 C CA . ASN A 1 224 ? 7.864 -7.562 -5.872 1.00 63.12 224 ASN A CA 1
ATOM 1773 C C . ASN A 1 224 ? 7.159 -6.977 -7.107 1.00 63.12 224 ASN A C 1
ATOM 1775 O O . ASN A 1 224 ? 7.711 -7.001 -8.207 1.00 63.12 224 ASN A O 1
ATOM 1779 N N . ALA A 1 225 ? 5.968 -6.401 -6.930 1.00 60.41 225 ALA A N 1
ATOM 1780 C CA . ALA A 1 225 ? 5.266 -5.689 -7.990 1.00 60.41 225 ALA A CA 1
ATOM 1781 C C . ALA A 1 225 ? 6.058 -4.454 -8.444 1.00 60.41 225 ALA A C 1
ATOM 1783 O O . ALA A 1 225 ? 6.181 -4.232 -9.644 1.00 60.41 225 ALA A O 1
ATOM 1784 N N . THR A 1 226 ? 6.665 -3.697 -7.522 1.00 61.81 226 THR A N 1
ATOM 1785 C CA . THR A 1 226 ? 7.511 -2.541 -7.850 1.00 61.81 226 THR A CA 1
ATOM 1786 C C . THR A 1 226 ? 8.770 -2.939 -8.598 1.00 61.81 226 THR A C 1
ATOM 1788 O O . THR A 1 226 ? 9.150 -2.202 -9.490 1.00 61.81 226 THR A O 1
ATOM 1791 N N . LEU A 1 227 ? 9.377 -4.101 -8.327 1.00 63.97 227 LEU A N 1
ATOM 1792 C CA . LEU A 1 227 ? 10.512 -4.591 -9.118 1.00 63.97 227 LEU A CA 1
ATOM 1793 C C . LEU A 1 227 ? 10.089 -4.901 -10.562 1.00 63.97 227 LEU A C 1
ATOM 1795 O O . LEU A 1 227 ? 10.724 -4.438 -11.508 1.00 63.97 227 LEU A O 1
ATOM 1799 N N . GLY A 1 228 ? 8.969 -5.608 -10.744 1.00 57.03 228 GLY A N 1
ATOM 1800 C CA . GLY A 1 228 ? 8.439 -5.913 -12.079 1.00 57.03 228 GLY A CA 1
ATOM 1801 C C . GLY A 1 228 ? 7.986 -4.669 -12.853 1.00 57.03 228 GLY A C 1
ATOM 1802 O O . GLY A 1 228 ? 8.193 -4.574 -14.063 1.00 57.03 228 GLY A O 1
ATOM 1803 N N . VAL A 1 229 ? 7.406 -3.694 -12.151 1.00 53.41 229 VAL A N 1
ATOM 1804 C CA . VAL A 1 229 ? 6.982 -2.413 -12.722 1.00 53.41 229 VAL A CA 1
ATOM 1805 C C . VAL A 1 229 ? 8.192 -1.519 -13.008 1.00 53.41 229 VAL A C 1
ATOM 1807 O O . VAL A 1 229 ? 8.274 -0.982 -14.103 1.00 53.41 229 VAL A O 1
ATOM 1810 N N . ALA A 1 230 ? 9.178 -1.410 -12.115 1.00 52.69 230 ALA A N 1
ATOM 1811 C CA . ALA A 1 230 ? 10.410 -0.648 -12.345 1.00 52.69 230 ALA A CA 1
ATOM 1812 C C . ALA A 1 230 ? 11.174 -1.162 -13.574 1.00 52.69 230 ALA A C 1
ATOM 1814 O O . ALA A 1 230 ? 11.657 -0.366 -14.378 1.00 52.69 230 ALA A O 1
ATOM 1815 N N . GLU A 1 231 ? 11.203 -2.480 -13.794 1.00 53.97 231 GLU A N 1
ATOM 1816 C CA . GLU A 1 231 ? 11.752 -3.057 -15.022 1.00 53.97 231 GLU A CA 1
ATOM 1817 C C . GLU A 1 231 ? 10.984 -2.658 -16.290 1.00 53.97 231 GLU A C 1
ATOM 1819 O O . GLU A 1 231 ? 11.594 -2.534 -17.352 1.00 53.97 231 GLU A O 1
ATOM 1824 N N . GLN A 1 232 ? 9.663 -2.488 -16.214 1.00 53.22 232 GLN A N 1
ATOM 1825 C CA . GLN A 1 232 ? 8.846 -2.042 -17.346 1.00 53.22 232 GLN A CA 1
ATOM 1826 C C . GLN A 1 232 ? 8.945 -0.528 -17.561 1.00 53.22 232 GLN A C 1
ATOM 1828 O O . GLN A 1 232 ? 8.998 -0.089 -18.704 1.00 53.22 232 GLN A O 1
ATOM 1833 N N . CYS A 1 233 ? 9.040 0.257 -16.488 1.00 56.25 233 CYS A N 1
ATOM 1834 C CA . CYS A 1 233 ? 9.086 1.716 -16.549 1.00 56.25 233 CYS A CA 1
ATOM 1835 C C . CYS A 1 233 ? 10.485 2.254 -16.900 1.00 56.25 233 CYS A C 1
ATOM 1837 O O . CYS A 1 233 ? 10.581 3.315 -17.510 1.00 56.25 233 CYS A O 1
ATOM 1839 N N . GLY A 1 234 ? 11.560 1.519 -16.576 1.00 45.03 234 GLY A N 1
ATOM 1840 C CA . GLY A 1 234 ? 12.947 1.877 -16.911 1.00 45.03 234 GLY A CA 1
ATOM 1841 C C . GLY A 1 234 ? 13.441 1.388 -18.283 1.00 45.03 234 GLY A C 1
ATOM 1842 O O . GLY A 1 234 ? 14.494 1.819 -18.749 1.00 45.03 234 GLY A O 1
ATOM 1843 N N . LYS A 1 235 ? 12.710 0.491 -18.964 1.00 43.12 235 LYS A N 1
ATOM 1844 C CA . LYS A 1 235 ? 13.123 -0.065 -20.273 1.00 43.12 235 LYS A CA 1
ATOM 1845 C C . LYS A 1 235 ? 12.823 0.836 -21.476 1.00 43.12 235 LYS A C 1
ATOM 1847 O O . LYS A 1 235 ? 13.328 0.536 -22.560 1.00 43.12 235 LYS A O 1
ATOM 1852 N N . ASP A 1 236 ? 12.094 1.935 -21.302 1.00 44.53 236 ASP A N 1
ATOM 1853 C CA . ASP A 1 236 ? 11.779 2.849 -22.409 1.00 44.53 236 ASP A CA 1
ATOM 1854 C C . ASP A 1 236 ? 12.911 3.838 -22.749 1.00 44.53 236 ASP A C 1
ATOM 1856 O O . ASP A 1 236 ? 12.903 4.404 -23.838 1.00 44.53 236 ASP A O 1
ATOM 1860 N N . GLU A 1 237 ? 13.950 3.980 -21.913 1.00 44.03 237 GLU A N 1
ATOM 1861 C CA . GLU A 1 237 ? 15.079 4.886 -22.209 1.00 44.03 237 GLU A CA 1
ATOM 1862 C C . GLU A 1 237 ? 16.266 4.224 -22.939 1.00 44.03 237 GLU A C 1
ATOM 1864 O O . GLU A 1 237 ? 17.155 4.922 -23.419 1.00 44.03 237 GLU A O 1
ATOM 1869 N N . SER A 1 238 ? 16.299 2.891 -23.088 1.00 38.94 238 SER A N 1
ATOM 1870 C CA . SER A 1 238 ? 17.469 2.180 -23.659 1.00 38.94 238 SER A CA 1
ATOM 1871 C C . SER A 1 238 ? 17.251 1.520 -25.026 1.00 38.94 238 SER A C 1
ATOM 1873 O O . SER A 1 238 ? 18.151 0.850 -25.529 1.00 38.94 238 SER A O 1
ATOM 1875 N N . LYS A 1 239 ? 16.085 1.703 -25.665 1.00 33.25 239 LYS A N 1
ATOM 1876 C CA . LYS A 1 239 ? 15.790 1.124 -26.996 1.00 33.25 239 LYS A CA 1
ATOM 1877 C C . LYS A 1 239 ? 15.796 2.115 -28.162 1.00 33.25 239 LYS A C 1
ATOM 1879 O O . LYS A 1 239 ? 15.433 1.745 -29.277 1.00 33.25 239 LYS A O 1
ATOM 1884 N N . THR A 1 240 ? 16.286 3.329 -27.940 1.00 37.75 240 THR A N 1
ATOM 1885 C CA . THR A 1 240 ? 16.610 4.289 -29.005 1.00 37.75 240 THR A CA 1
ATOM 1886 C C . THR A 1 240 ? 18.000 4.877 -28.790 1.00 37.75 240 THR A C 1
ATOM 1888 O O . THR A 1 240 ? 18.139 6.040 -28.423 1.00 37.75 240 THR A O 1
ATOM 1891 N N . ALA A 1 241 ? 19.027 4.058 -29.020 1.00 33.47 241 ALA A N 1
ATOM 1892 C CA . ALA A 1 241 ? 20.372 4.497 -29.388 1.00 33.47 241 ALA A CA 1
ATOM 1893 C C . ALA A 1 241 ? 21.044 3.413 -30.240 1.00 33.47 241 ALA A C 1
ATOM 1895 O O . ALA A 1 241 ? 21.049 2.243 -29.796 1.00 33.47 241 ALA A O 1
#

Mean predicted aligned error: 11.91 Å

Foldseek 3Di:
DDDDDPPDDCVVVVVVVVVVVVVVVDPPDPDLCLQDQDQPLLVVLVVCVVVLVPDDDDPPDDQLVSLVVLVVVLCVVVVHDDDDDSVLSVLLPPFLVVLLVVLCVVVLDDPVLVVLLVQLLVCLQPANNVRSLVVLRVVLSVVSDDPLVSQLSSLLSNLSSNLCVLPVVLRDGPPPDDPPDDPPDDLLSSSLNSSLSSSSSSLSSNPSDDDSSSSSSNNSSSSVSSVVSVVVSVVVVPPPD

pLDDT: mean 73.71, std 17.23, range [33.25, 97.38]